Protein AF-A0A2D6EWB6-F1 (afdb_monomer_lite)

Radius of gyration: 23.1 Å; chains: 1; bounding box: 56×63×72 Å

Secondary structure (DSSP, 8-state):
-------PPPHHHHHHHHHHHHHHHHHHHHHHHTGGGS-HHHHHHHHHHHHHHHHHHHHHHHHTT-HHHHHHHHHHHHHHHHHHHHHHHHHTT---SHHHHHHHHHHHHHHHHHHHHHTT-HHHHHHHHHHHHHHHHHHHHHHHHH-TTT--HHHHHHHHHHHHHHHHHHHHHHHHTT-TTHHHHHHHHHHHHHHHHHHHH-TTTHHHHHTTSTTSS----

pLDDT: mean 82.69, std 12.52, range [42.09, 95.06]

Foldseek 3Di:
DDPDDDPDPDPVNVVVVVVVVVVVVVVVVVCVVCVVVDDLVVLLVVLVVQLVCLLVVLLVVVVVVVPVSSLVSLLVSLVSLLVSLVVNCVVVVPQPALVSVLVSLVVSLVVLCVSCVVSVRLSSVLVSLVSVVVSLVSVLVRCCVVPVDPRAVVVSLVVLLVQLVVLLVVLVVCVVVVHPCSVVSPVSSVVSVVVSVVSVVPPVRVCVVPPPPPPPPDDDD

Sequence (221 aa):
MLMMGKRGQTFGSIVVIIGAILVGLGVAWLVAQNWHSIPAVVKIAIMIAVTAAAYISGVELKIHHYQHTAAALLLLGSLLYTWSVFLIAQIFSTSTTAQGIAWLGLLCWIGVLIAAYIFESKLSLILAFIQILQWMGAQFFAFMEASRAMFTPAILAYCVLLAGVLWYGLSLWHRSNDHPFAGVYQFWSAAYLLLFAYILSFQSLLPFLWHSETAMTTGPV

Structure (mmCIF, N/CA/C/O backbone):
data_AF-A0A2D6EWB6-F1
#
_entry.id   AF-A0A2D6EWB6-F1
#
loop_
_atom_site.group_PDB
_atom_site.id
_atom_site.type_symbol
_atom_site.label_atom_id
_atom_site.label_alt_id
_atom_site.label_comp_id
_atom_site.label_asym_id
_atom_site.label_entity_id
_atom_site.label_seq_id
_atom_site.pdbx_PDB_ins_code
_atom_site.Cartn_x
_atom_site.Cartn_y
_atom_site.Cartn_z
_atom_site.occupancy
_atom_site.B_iso_or_equiv
_atom_site.auth_seq_id
_atom_site.auth_comp_id
_atom_site.auth_asym_id
_atom_site.auth_atom_id
_atom_site.pdbx_PDB_model_num
ATOM 1 N N . MET A 1 1 ? -6.939 0.801 44.758 1.00 42.09 1 MET A N 1
ATOM 2 C CA . MET A 1 1 ? -5.856 0.822 43.751 1.00 42.09 1 MET A CA 1
ATOM 3 C C . MET A 1 1 ? -5.573 -0.624 43.348 1.00 42.09 1 MET A C 1
ATOM 5 O O . MET A 1 1 ? -4.834 -1.311 44.034 1.00 42.09 1 MET A O 1
ATOM 9 N N . LEU A 1 2 ? -6.285 -1.135 42.337 1.00 43.56 2 LEU A N 1
ATOM 10 C CA . LEU A 1 2 ? -6.182 -2.526 41.875 1.00 43.56 2 LEU A CA 1
ATOM 11 C C . LEU A 1 2 ? -5.013 -2.642 40.893 1.00 43.56 2 LEU A C 1
ATOM 13 O O . LEU A 1 2 ? -5.051 -2.058 39.812 1.00 43.56 2 LEU A O 1
ATOM 17 N N . MET A 1 3 ? -3.971 -3.375 41.284 1.00 43.94 3 MET A N 1
ATOM 18 C CA . MET A 1 3 ? -2.870 -3.733 40.394 1.00 43.94 3 MET A CA 1
ATOM 19 C C . MET A 1 3 ? -3.379 -4.696 39.321 1.00 43.94 3 MET A C 1
ATOM 21 O O . MET A 1 3 ? -3.721 -5.846 39.590 1.00 43.94 3 MET A O 1
ATOM 25 N N . MET A 1 4 ? -3.431 -4.199 38.089 1.00 48.62 4 MET A N 1
ATOM 26 C CA . MET A 1 4 ? -3.729 -4.969 36.892 1.00 48.62 4 MET A CA 1
ATOM 27 C C . MET A 1 4 ? -2.570 -5.943 36.648 1.00 48.62 4 MET A C 1
ATOM 29 O O . MET A 1 4 ? -1.486 -5.549 36.217 1.00 48.62 4 MET A O 1
ATOM 33 N N . GLY A 1 5 ? -2.782 -7.216 36.987 1.00 48.41 5 GLY A N 1
ATOM 34 C CA . GLY A 1 5 ? -1.838 -8.290 36.706 1.00 48.41 5 GLY A CA 1
ATOM 35 C C . GLY A 1 5 ? -1.558 -8.359 35.208 1.00 48.41 5 GLY A C 1
ATOM 36 O O . GLY A 1 5 ? -2.447 -8.664 34.412 1.00 48.41 5 GLY A O 1
ATOM 37 N N . LYS A 1 6 ? -0.314 -8.067 34.819 1.00 52.00 6 LYS A N 1
ATOM 38 C CA . LYS A 1 6 ? 0.197 -8.334 33.474 1.00 52.00 6 LYS A CA 1
ATOM 39 C C . LYS A 1 6 ? 0.079 -9.840 33.223 1.00 52.00 6 LYS A C 1
ATOM 41 O O . LYS A 1 6 ? 0.895 -10.612 33.717 1.00 52.00 6 LYS A O 1
ATOM 46 N N . ARG A 1 7 ? -0.940 -10.268 32.470 1.00 57.22 7 ARG A N 1
ATOM 47 C CA . ARG A 1 7 ? -0.993 -11.620 31.900 1.00 57.22 7 ARG A CA 1
ATOM 48 C C . ARG A 1 7 ? 0.148 -11.726 30.888 1.00 57.22 7 ARG A C 1
ATOM 50 O O . ARG A 1 7 ? 0.002 -11.297 29.747 1.00 57.22 7 ARG A O 1
ATOM 57 N N . GLY A 1 8 ? 1.299 -12.235 31.326 1.00 56.34 8 GLY A N 1
ATOM 58 C CA . GLY A 1 8 ? 2.322 -12.732 30.411 1.00 56.34 8 GLY A CA 1
ATOM 59 C C . GLY A 1 8 ? 1.679 -13.775 29.502 1.00 56.34 8 GLY A C 1
ATOM 60 O O . GLY A 1 8 ? 0.862 -14.568 29.973 1.00 56.34 8 GLY A O 1
ATOM 61 N N . GLN A 1 9 ? 1.972 -13.729 28.201 1.00 59.41 9 GLN A N 1
ATOM 62 C CA . GLN A 1 9 ? 1.441 -14.714 27.264 1.00 59.41 9 GLN A CA 1
ATOM 63 C C . GLN A 1 9 ? 1.789 -16.115 27.776 1.00 59.41 9 GLN A C 1
ATOM 65 O O . GLN A 1 9 ? 2.958 -16.455 27.946 1.00 59.41 9 GLN A O 1
ATOM 70 N N . THR A 1 10 ? 0.770 -16.910 28.092 1.00 75.25 10 THR A N 1
ATOM 71 C CA . THR A 1 10 ? 0.945 -18.292 28.531 1.00 75.25 10 THR A CA 1
ATOM 72 C C . THR A 1 10 ? 1.598 -19.089 27.404 1.00 75.25 10 THR A C 1
ATOM 74 O O . THR A 1 10 ? 1.250 -18.905 26.239 1.00 75.25 10 THR A O 1
ATOM 77 N N . PHE A 1 11 ? 2.521 -19.999 27.737 1.00 82.12 11 PHE A N 1
ATOM 78 C CA . PHE A 1 11 ? 3.212 -20.880 26.778 1.00 82.12 11 PHE A CA 1
ATOM 79 C C . PHE A 1 11 ? 2.243 -21.537 25.776 1.00 82.12 11 PHE A C 1
ATOM 81 O O . PHE A 1 11 ? 2.517 -21.593 24.581 1.00 82.12 11 PHE A O 1
ATOM 88 N N . GLY A 1 12 ? 1.049 -21.923 26.244 1.00 83.81 12 GLY A N 1
ATOM 89 C CA . GLY A 1 12 ? -0.015 -22.457 25.393 1.00 83.81 12 GLY A CA 1
ATOM 90 C C . GLY A 1 12 ? -0.490 -21.500 24.293 1.00 83.81 12 GLY A C 1
ATOM 91 O O . GLY A 1 12 ? -0.737 -21.947 23.180 1.00 83.81 12 GLY A O 1
ATOM 92 N N . SER A 1 13 ? -0.555 -20.189 24.545 1.00 80.94 13 SER A N 1
ATOM 93 C CA . SER A 1 13 ? -0.951 -19.207 23.527 1.00 80.94 13 SER A CA 1
ATOM 94 C C . SER A 1 13 ? 0.074 -19.126 22.393 1.00 80.94 13 SER A C 1
ATOM 96 O O . SER A 1 13 ? -0.311 -19.012 21.235 1.00 80.94 13 SER A O 1
ATOM 98 N N . ILE A 1 14 ? 1.368 -19.240 22.709 1.00 85.50 14 ILE A N 1
ATOM 99 C CA . ILE A 1 14 ? 2.444 -19.253 21.708 1.00 85.50 14 ILE A CA 1
ATOM 100 C C . ILE A 1 14 ? 2.362 -20.531 20.865 1.00 85.50 14 ILE A C 1
ATOM 102 O O . ILE A 1 14 ? 2.410 -20.454 19.640 1.00 85.50 14 ILE A O 1
ATOM 106 N N . VAL A 1 15 ? 2.172 -21.693 21.500 1.00 90.25 15 VAL A N 1
ATOM 107 C CA . VAL A 1 15 ? 2.031 -22.982 20.796 1.00 90.25 15 VAL A CA 1
ATOM 108 C C . VAL A 1 15 ? 0.814 -22.981 19.868 1.00 90.25 15 VAL A C 1
ATOM 110 O O . VAL A 1 15 ? 0.925 -23.429 18.730 1.00 90.25 15 VAL A O 1
ATOM 113 N N . VAL A 1 16 ? -0.323 -22.432 20.308 1.00 89.19 16 VAL A N 1
ATOM 114 C CA . VAL A 1 16 ? -1.529 -22.309 19.472 1.00 89.19 16 VAL A CA 1
ATOM 115 C C . VAL A 1 16 ? -1.285 -21.387 18.276 1.00 89.19 16 VAL A C 1
ATOM 117 O O . VAL A 1 16 ? -1.664 -21.739 17.161 1.00 89.19 16 VAL A O 1
ATOM 120 N N . ILE A 1 17 ? -0.619 -20.244 18.472 1.00 86.50 17 ILE A N 1
ATOM 121 C CA . ILE A 1 17 ? -0.291 -19.320 17.375 1.00 86.50 17 ILE A CA 1
ATOM 122 C C . ILE A 1 17 ? 0.661 -19.986 16.372 1.00 86.50 17 ILE A C 1
ATOM 124 O O . ILE A 1 17 ? 0.392 -19.960 15.173 1.00 86.50 17 ILE A O 1
ATOM 128 N N . ILE A 1 18 ? 1.738 -20.626 16.842 1.00 89.56 18 ILE A N 1
ATOM 129 C CA . ILE A 1 18 ? 2.693 -21.337 15.976 1.00 89.56 18 ILE A CA 1
ATOM 130 C C . ILE A 1 18 ? 1.994 -22.477 15.225 1.00 89.56 18 ILE A C 1
ATOM 132 O O . ILE A 1 18 ? 2.186 -22.620 14.019 1.00 89.56 18 ILE A O 1
ATOM 136 N N . GLY A 1 19 ? 1.151 -23.255 15.908 1.00 89.19 19 GLY A N 1
ATOM 137 C CA . GLY A 1 19 ? 0.370 -24.329 15.298 1.00 89.19 19 GLY A CA 1
ATOM 138 C C . GLY A 1 19 ? -0.573 -23.818 14.209 1.00 89.19 19 GLY A C 1
ATOM 139 O O . GLY A 1 19 ? -0.583 -24.362 13.108 1.00 89.19 19 GLY A O 1
ATOM 140 N N . ALA A 1 20 ? -1.305 -22.732 14.470 1.00 86.62 20 ALA A N 1
ATOM 141 C CA . ALA A 1 20 ? -2.179 -22.107 13.480 1.00 86.62 20 ALA A CA 1
ATOM 142 C C . ALA A 1 20 ? -1.396 -21.594 12.257 1.00 86.62 20 ALA A C 1
ATOM 144 O O . ALA A 1 20 ? -1.820 -21.815 11.122 1.00 86.62 20 ALA A O 1
ATOM 145 N N . ILE A 1 21 ? -0.232 -20.970 12.476 1.00 85.81 21 ILE A N 1
ATOM 146 C CA . ILE A 1 21 ? 0.658 -20.507 11.400 1.00 85.81 21 ILE A CA 1
ATOM 147 C C . ILE A 1 21 ? 1.164 -21.689 10.561 1.00 85.81 21 ILE A C 1
ATOM 149 O O . ILE A 1 21 ? 1.110 -21.623 9.335 1.00 85.81 21 ILE A O 1
ATOM 153 N N . LEU A 1 22 ? 1.615 -22.778 11.193 1.00 88.56 22 LEU A N 1
ATOM 154 C CA . LEU A 1 22 ? 2.108 -23.974 10.501 1.00 88.56 22 LEU A CA 1
ATOM 155 C C . LEU A 1 22 ? 1.018 -24.662 9.678 1.00 88.56 22 LEU A C 1
ATOM 157 O O . LEU A 1 22 ? 1.272 -25.041 8.537 1.00 88.56 22 LEU A O 1
ATOM 161 N N . VAL A 1 23 ? -0.194 -24.795 10.222 1.00 84.81 23 VAL A N 1
ATOM 162 C CA . VAL A 1 23 ? -1.336 -25.357 9.484 1.00 84.81 23 VAL A CA 1
ATOM 163 C C . VAL A 1 23 ? -1.686 -24.469 8.291 1.00 84.81 23 VAL A C 1
ATOM 165 O O . VAL A 1 23 ? -1.832 -24.974 7.179 1.00 84.81 23 VAL A O 1
ATOM 168 N N . GLY A 1 24 ? -1.752 -23.148 8.489 1.00 79.56 24 GLY A N 1
ATOM 169 C CA . GLY A 1 24 ? -2.004 -22.193 7.408 1.00 79.56 24 GLY A CA 1
ATOM 170 C C . GLY A 1 24 ? -0.946 -22.262 6.303 1.00 79.56 24 GLY A C 1
ATOM 171 O O . GLY A 1 24 ? -1.289 -22.346 5.124 1.00 79.56 24 GLY A O 1
ATOM 172 N N . LEU A 1 25 ? 0.335 -22.307 6.679 1.00 82.12 25 LEU A N 1
ATOM 173 C CA . LEU A 1 25 ? 1.454 -22.490 5.751 1.00 82.12 25 LEU A CA 1
ATOM 174 C C . LEU A 1 25 ? 1.388 -23.836 5.027 1.00 82.12 25 LEU A C 1
ATOM 176 O O . LEU A 1 25 ? 1.632 -23.878 3.826 1.00 82.12 25 LEU A O 1
ATOM 180 N N . GLY A 1 26 ? 1.031 -24.917 5.720 1.00 84.06 26 GLY A N 1
ATOM 181 C CA . GLY A 1 26 ? 0.884 -26.244 5.124 1.00 84.06 26 GLY A CA 1
ATOM 182 C C . GLY A 1 26 ? -0.202 -26.277 4.049 1.00 84.06 26 GLY A C 1
ATOM 183 O O . GLY A 1 26 ? 0.037 -26.765 2.946 1.00 84.06 26 GLY A O 1
ATOM 184 N N . VAL A 1 27 ? -1.370 -25.689 4.327 1.00 82.56 27 VAL A N 1
ATOM 185 C CA . VAL A 1 27 ? -2.455 -25.568 3.339 1.00 82.56 27 VAL A CA 1
ATOM 186 C C . VAL A 1 27 ? -2.016 -24.700 2.159 1.00 82.56 27 VAL A C 1
ATOM 188 O O . VAL A 1 27 ? -2.190 -25.101 1.008 1.00 82.56 27 VAL A O 1
ATOM 191 N N . ALA A 1 28 ? -1.397 -23.545 2.425 1.00 81.31 28 ALA A N 1
ATOM 192 C CA . ALA A 1 28 ? -0.879 -22.671 1.375 1.00 81.31 28 ALA A CA 1
ATOM 193 C C . ALA A 1 28 ? 0.167 -23.384 0.501 1.00 81.31 28 ALA A C 1
ATOM 195 O O . ALA A 1 28 ? 0.149 -23.240 -0.720 1.00 81.31 28 ALA A O 1
ATOM 196 N N . TRP A 1 29 ? 1.035 -24.195 1.106 1.00 83.94 29 TRP A N 1
ATOM 197 C CA . TRP A 1 29 ? 2.055 -24.966 0.403 1.00 83.94 29 TRP A CA 1
ATOM 198 C C . TRP A 1 29 ? 1.459 -26.079 -0.463 1.00 83.94 29 TRP A C 1
ATOM 200 O O . TRP A 1 29 ? 1.859 -26.218 -1.615 1.00 83.94 29 TRP A O 1
ATOM 210 N N . LEU A 1 30 ? 0.453 -26.815 0.024 1.00 81.69 30 LEU A N 1
ATOM 211 C CA . LEU A 1 30 ? -0.257 -27.823 -0.778 1.00 81.69 30 LEU A CA 1
ATOM 212 C C . LEU A 1 30 ? -0.934 -27.204 -2.008 1.00 81.69 30 LEU A C 1
ATOM 214 O O . LEU A 1 30 ? -0.872 -27.762 -3.108 1.00 81.69 30 LEU A O 1
ATOM 218 N N . VAL A 1 31 ? -1.548 -26.031 -1.836 1.00 80.94 31 VAL A N 1
ATOM 219 C CA . VAL A 1 31 ? -2.127 -25.262 -2.945 1.00 80.94 31 VAL A CA 1
ATOM 220 C C . VAL A 1 31 ? -1.031 -24.792 -3.904 1.00 80.94 31 VAL A C 1
ATOM 222 O O . VAL A 1 31 ? -1.192 -24.918 -5.117 1.00 80.94 31 VAL A O 1
ATOM 225 N N . ALA A 1 32 ? 0.100 -24.310 -3.384 1.00 79.38 32 ALA A N 1
ATOM 226 C CA . ALA A 1 32 ? 1.237 -23.866 -4.187 1.00 79.38 32 ALA A CA 1
ATOM 227 C C . ALA A 1 32 ? 1.872 -25.012 -4.995 1.00 79.38 32 ALA A C 1
ATOM 229 O O . ALA A 1 32 ? 2.210 -24.829 -6.163 1.00 79.38 32 ALA A O 1
ATOM 230 N N . GLN A 1 33 ? 1.983 -26.211 -4.420 1.00 83.62 33 GLN A N 1
ATOM 231 C CA . GLN A 1 33 ? 2.544 -27.380 -5.098 1.00 83.62 33 GLN A CA 1
ATOM 232 C C . GLN A 1 33 ? 1.656 -27.847 -6.261 1.00 83.62 33 GLN A C 1
ATOM 234 O O . GLN A 1 33 ? 2.160 -28.231 -7.314 1.00 83.62 33 GLN A O 1
ATOM 239 N N . ASN A 1 34 ? 0.333 -27.756 -6.103 1.00 84.88 34 ASN A N 1
ATOM 240 C CA . ASN A 1 34 ? -0.625 -28.074 -7.166 1.00 84.88 34 ASN A CA 1
ATOM 241 C C . ASN A 1 34 ? -0.894 -26.892 -8.108 1.00 84.88 34 ASN A C 1
ATOM 243 O O . ASN A 1 34 ? -1.625 -27.035 -9.087 1.00 84.88 34 ASN A O 1
ATOM 247 N N . TRP A 1 35 ? -0.288 -25.729 -7.856 1.00 79.94 35 TRP A N 1
ATOM 248 C CA . TRP A 1 35 ? -0.588 -24.492 -8.569 1.00 79.94 35 TRP A CA 1
ATOM 249 C C . TRP A 1 35 ? -0.343 -24.601 -10.070 1.00 79.94 35 TRP A C 1
ATOM 251 O O . TRP A 1 35 ? -1.081 -24.008 -10.849 1.00 79.94 35 TRP A O 1
ATOM 261 N N . HIS A 1 36 ? 0.653 -25.370 -10.513 1.00 80.50 36 HIS A N 1
ATOM 262 C CA . HIS A 1 36 ? 0.923 -25.523 -11.944 1.00 80.50 36 HIS A CA 1
ATOM 263 C C . HIS A 1 36 ? -0.217 -26.242 -12.687 1.00 80.50 36 HIS A C 1
ATOM 265 O O . HIS A 1 36 ? -0.558 -25.855 -13.801 1.00 80.50 36 HIS A O 1
ATOM 271 N N . SER A 1 37 ? -0.866 -27.210 -12.038 1.00 85.31 37 SER A N 1
ATOM 272 C CA . SER A 1 37 ? -1.947 -28.016 -12.619 1.00 85.31 37 SER A CA 1
ATOM 273 C C . SER A 1 37 ? -3.306 -27.306 -12.635 1.00 85.31 37 SER A C 1
ATOM 275 O O . SER A 1 37 ? -4.231 -27.759 -13.305 1.00 85.31 37 SER A O 1
ATOM 277 N N . ILE A 1 38 ? -3.457 -26.203 -11.892 1.00 84.94 38 ILE A N 1
ATOM 278 C CA . ILE A 1 38 ? -4.731 -25.483 -11.773 1.00 84.94 38 ILE A CA 1
ATOM 279 C C . ILE A 1 38 ? -4.889 -24.492 -12.946 1.00 84.94 38 ILE A C 1
ATOM 281 O O . ILE A 1 38 ? -4.010 -23.642 -13.154 1.00 84.94 38 ILE A O 1
ATOM 285 N N . PRO A 1 39 ? -6.018 -24.524 -13.685 1.00 89.31 39 PRO A N 1
ATOM 286 C CA . PRO A 1 39 ? -6.280 -23.579 -14.767 1.00 89.31 39 PRO A CA 1
ATOM 287 C C . PRO A 1 39 ? -6.412 -22.141 -14.245 1.00 89.31 39 PRO A C 1
ATOM 289 O O . PRO A 1 39 ? -6.873 -21.902 -13.127 1.00 89.31 39 PRO A O 1
ATOM 292 N N . ALA A 1 40 ? -6.040 -21.161 -15.075 1.00 88.12 40 ALA A N 1
ATOM 293 C CA . ALA A 1 40 ? -5.994 -19.745 -14.694 1.00 88.12 40 ALA A CA 1
ATOM 294 C C . ALA A 1 40 ? -7.323 -19.226 -14.112 1.00 88.12 40 ALA A C 1
ATOM 296 O O . ALA A 1 40 ? -7.320 -18.537 -13.095 1.00 88.12 40 ALA A O 1
ATOM 297 N N . VAL A 1 41 ? -8.457 -19.624 -14.699 1.00 90.12 41 VAL A N 1
ATOM 298 C CA . VAL A 1 41 ? -9.800 -19.222 -14.244 1.00 90.12 41 VAL A CA 1
ATOM 299 C C . VAL A 1 41 ? -10.057 -19.641 -12.794 1.00 90.12 41 VAL A C 1
ATOM 301 O O . VAL A 1 41 ? -10.579 -18.855 -12.010 1.00 90.12 41 VAL A O 1
ATOM 304 N N . VAL A 1 42 ? -9.640 -20.851 -12.407 1.00 89.38 42 VAL A N 1
ATOM 305 C CA . VAL A 1 42 ? -9.847 -21.364 -11.044 1.00 89.38 42 VAL A CA 1
ATOM 306 C C . VAL A 1 42 ? -8.952 -20.636 -10.042 1.00 89.38 42 VAL A C 1
ATOM 308 O O . VAL A 1 42 ? -9.415 -20.302 -8.955 1.00 89.38 42 VAL A O 1
ATOM 311 N N . LYS A 1 43 ? -7.705 -20.310 -10.408 1.00 89.25 43 LYS A N 1
ATOM 312 C CA . LYS A 1 43 ? -6.813 -19.490 -9.562 1.00 89.25 43 LYS A CA 1
ATOM 313 C C . LYS A 1 43 ? -7.443 -18.136 -9.255 1.00 89.25 43 LYS A C 1
ATOM 315 O O . LYS A 1 43 ? -7.547 -17.757 -8.092 1.00 89.25 43 LYS A O 1
ATOM 320 N N . ILE A 1 44 ? -7.924 -17.453 -10.295 1.00 91.19 44 ILE A N 1
ATOM 321 C CA . ILE A 1 44 ? -8.595 -16.154 -10.169 1.00 91.19 44 ILE A CA 1
ATOM 322 C C . ILE A 1 44 ? -9.837 -16.284 -9.281 1.00 91.19 44 ILE A C 1
ATOM 324 O O . ILE A 1 44 ? -10.022 -15.480 -8.371 1.00 91.19 44 ILE A O 1
ATOM 328 N N . ALA A 1 45 ? -10.652 -17.323 -9.488 1.00 92.44 45 ALA A N 1
ATOM 329 C CA . ALA A 1 45 ? -11.844 -17.566 -8.680 1.00 92.44 45 ALA A CA 1
ATOM 330 C C . ALA A 1 45 ? -11.513 -17.755 -7.190 1.00 92.44 45 ALA A C 1
ATOM 332 O O . ALA A 1 45 ? -12.170 -17.149 -6.347 1.00 92.44 45 ALA A O 1
ATOM 333 N N . ILE A 1 46 ? -10.470 -18.526 -6.858 1.00 90.00 46 ILE A N 1
ATOM 334 C CA . ILE A 1 46 ? -10.011 -18.712 -5.471 1.00 90.00 46 ILE A CA 1
ATOM 335 C C . ILE A 1 46 ? -9.586 -17.374 -4.860 1.00 90.00 46 ILE A C 1
ATOM 337 O O . ILE A 1 46 ? -9.963 -17.057 -3.735 1.00 90.00 46 ILE A O 1
ATOM 341 N N . MET A 1 47 ? -8.829 -16.568 -5.600 1.00 91.12 47 MET A N 1
ATOM 342 C CA . MET A 1 47 ? -8.311 -15.285 -5.117 1.00 91.12 47 MET A CA 1
ATOM 343 C C . MET A 1 47 ? -9.437 -14.278 -4.856 1.00 91.12 47 MET A C 1
ATOM 345 O O . MET A 1 47 ? -9.456 -13.619 -3.812 1.00 91.12 47 MET A O 1
ATOM 349 N N . ILE A 1 48 ? -10.419 -14.217 -5.759 1.00 93.50 48 ILE A N 1
ATOM 350 C CA . ILE A 1 48 ? -11.631 -13.411 -5.579 1.00 93.50 48 ILE A CA 1
ATOM 351 C C . ILE A 1 48 ? -12.428 -13.921 -4.378 1.00 93.50 48 ILE A C 1
ATOM 353 O O . ILE A 1 48 ? -12.809 -13.121 -3.528 1.00 93.50 48 ILE A O 1
ATOM 357 N N . ALA A 1 49 ? -12.643 -15.235 -4.267 1.00 93.50 49 ALA A N 1
ATOM 358 C CA . ALA A 1 49 ? -13.414 -15.828 -3.179 1.00 93.50 49 ALA A CA 1
ATOM 359 C C . ALA A 1 49 ? -12.778 -15.559 -1.809 1.00 93.50 49 ALA A C 1
ATOM 361 O O . ALA A 1 49 ? -13.472 -15.148 -0.884 1.00 93.50 49 ALA A O 1
ATOM 362 N N . VAL A 1 50 ? -11.460 -15.724 -1.682 1.00 92.50 50 VAL A N 1
ATOM 363 C CA . VAL A 1 50 ? -10.725 -15.476 -0.432 1.00 92.50 50 VAL A CA 1
ATOM 364 C C . VAL A 1 50 ? -10.743 -13.989 -0.064 1.00 92.50 50 VAL A C 1
ATOM 366 O O . VAL A 1 50 ? -10.976 -13.644 1.095 1.00 92.50 50 VAL A O 1
ATOM 369 N N . THR A 1 51 ? -10.573 -13.099 -1.045 1.00 93.31 51 THR A N 1
ATOM 370 C CA . THR A 1 51 ? -10.656 -11.645 -0.827 1.00 93.31 51 THR A CA 1
ATOM 371 C C . THR A 1 51 ? -12.066 -11.223 -0.404 1.00 93.31 51 THR A C 1
ATOM 373 O O . THR A 1 51 ? -12.230 -10.482 0.566 1.00 93.31 51 THR A O 1
ATOM 376 N N . ALA A 1 52 ? -13.096 -11.728 -1.088 1.00 93.38 52 ALA A N 1
ATOM 377 C CA . ALA A 1 52 ? -14.493 -11.460 -0.761 1.00 93.38 52 ALA A CA 1
ATOM 378 C C . ALA A 1 52 ? -14.858 -12.002 0.626 1.00 93.38 52 ALA A C 1
ATOM 380 O O . ALA A 1 52 ? -15.462 -11.282 1.416 1.00 93.38 52 ALA A O 1
ATOM 381 N N . ALA A 1 53 ? -14.435 -13.224 0.960 1.00 93.81 53 ALA A N 1
ATOM 382 C CA . ALA A 1 53 ? -14.660 -13.817 2.274 1.00 93.81 53 ALA A CA 1
ATOM 383 C C . ALA A 1 53 ? -14.047 -12.968 3.396 1.00 93.81 53 ALA A C 1
ATOM 385 O O . ALA A 1 53 ? -14.698 -12.763 4.419 1.00 93.81 53 ALA A O 1
ATOM 386 N N . ALA A 1 54 ? -12.841 -12.423 3.201 1.00 93.06 54 ALA A N 1
ATOM 387 C CA . ALA A 1 54 ? -12.208 -11.537 4.176 1.00 93.06 54 ALA A CA 1
ATOM 388 C C . ALA A 1 54 ? -13.007 -10.237 4.387 1.00 93.06 54 ALA A C 1
ATOM 390 O O . ALA A 1 54 ? -13.254 -9.852 5.532 1.00 93.06 54 ALA A O 1
ATOM 391 N N . TYR A 1 55 ? -13.472 -9.596 3.307 1.00 92.75 55 TYR A N 1
ATOM 392 C CA . TYR A 1 55 ? -14.303 -8.392 3.415 1.00 92.75 55 TYR A CA 1
ATOM 393 C C . TYR A 1 55 ? -15.670 -8.673 4.046 1.00 92.75 55 TYR A C 1
ATOM 395 O O . TYR A 1 55 ? -16.052 -7.965 4.975 1.00 92.75 55 TYR A O 1
ATOM 403 N N . ILE A 1 56 ? -16.382 -9.713 3.597 1.00 93.19 56 ILE A N 1
ATOM 404 C CA . ILE A 1 56 ? -17.704 -10.090 4.123 1.00 93.19 56 ILE A CA 1
ATOM 405 C C . ILE A 1 56 ? -17.601 -10.405 5.616 1.00 93.19 56 ILE A C 1
ATOM 407 O O . ILE A 1 56 ? -18.321 -9.809 6.412 1.00 93.19 56 ILE A O 1
ATOM 411 N N . SER A 1 57 ? -16.639 -11.248 6.005 1.00 91.12 57 SER A N 1
ATOM 412 C CA . SER A 1 57 ? -16.411 -11.597 7.413 1.00 91.12 57 SER A CA 1
ATOM 413 C C . SER A 1 57 ? -16.049 -10.363 8.246 1.00 91.12 57 SER A C 1
ATOM 415 O O . SER A 1 57 ? -16.488 -10.224 9.385 1.00 91.12 57 SER A O 1
ATOM 417 N N . GLY A 1 58 ? -15.262 -9.438 7.685 1.00 89.69 58 GLY A N 1
ATOM 418 C CA . GLY A 1 58 ? -14.913 -8.181 8.346 1.00 89.69 58 GLY A CA 1
ATOM 419 C C . GLY A 1 58 ? -16.117 -7.269 8.579 1.00 89.69 58 GLY A C 1
ATOM 420 O O . GLY A 1 58 ? -16.237 -6.683 9.655 1.00 89.69 58 GLY A O 1
ATOM 421 N N . VAL A 1 59 ? -17.030 -7.175 7.609 1.00 91.12 59 VAL A N 1
ATOM 422 C CA . VAL A 1 59 ? -18.278 -6.407 7.740 1.00 91.12 59 VAL A CA 1
ATOM 423 C C . VAL A 1 59 ? -19.230 -7.070 8.734 1.00 91.12 59 VAL A C 1
ATOM 425 O O . VAL A 1 59 ? -19.752 -6.389 9.614 1.00 91.12 59 VAL A O 1
ATOM 428 N N . GLU A 1 60 ? -19.414 -8.385 8.653 1.00 91.12 60 GLU A N 1
ATOM 429 C CA . GLU A 1 60 ? -20.278 -9.139 9.565 1.00 91.12 60 GLU A CA 1
ATOM 430 C C . GLU A 1 60 ? -19.809 -8.995 11.021 1.00 91.12 60 GLU A C 1
ATOM 432 O O . GLU A 1 60 ? -20.588 -8.628 11.904 1.00 91.12 60 GLU A O 1
ATOM 437 N N . LEU A 1 61 ? -18.504 -9.132 11.285 1.00 89.06 61 LEU A N 1
ATOM 438 C CA . LEU A 1 61 ? -17.961 -8.912 12.630 1.00 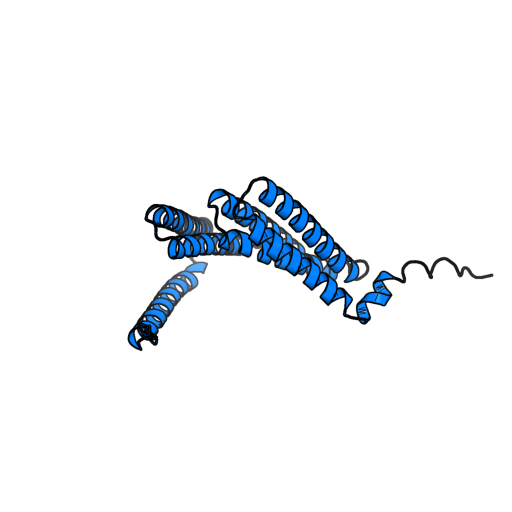89.06 61 LEU A CA 1
ATOM 439 C C . LEU A 1 61 ? -18.070 -7.453 13.100 1.00 89.06 61 LEU A C 1
ATOM 441 O O . LEU A 1 61 ? -18.164 -7.218 14.309 1.00 89.06 61 LEU A O 1
ATOM 445 N N . LYS A 1 62 ? -18.077 -6.475 12.180 1.00 86.44 62 LYS A N 1
ATOM 446 C CA . LYS A 1 62 ? -18.328 -5.060 12.516 1.00 86.44 62 LYS A CA 1
ATOM 447 C C . LYS A 1 62 ? -19.748 -4.896 13.066 1.00 86.44 62 LYS A C 1
ATOM 449 O O . LYS A 1 62 ? -19.928 -4.162 14.037 1.00 86.44 62 LYS A O 1
ATOM 454 N N . ILE A 1 63 ? -20.720 -5.612 12.492 1.00 87.56 63 ILE A N 1
ATOM 455 C CA . ILE A 1 63 ? -22.125 -5.625 12.933 1.00 87.56 63 ILE A CA 1
ATOM 456 C C . ILE A 1 63 ? -22.259 -6.314 14.299 1.00 87.56 63 ILE A C 1
ATOM 458 O O . ILE A 1 63 ? -22.949 -5.802 15.175 1.00 87.56 63 ILE A O 1
ATOM 462 N N . HIS A 1 64 ? -21.528 -7.406 14.539 1.00 86.69 64 HIS A N 1
ATOM 463 C CA . HIS A 1 64 ? -21.520 -8.120 15.828 1.00 86.69 64 HIS A CA 1
ATOM 464 C C . HIS A 1 64 ? -20.667 -7.456 16.933 1.00 86.69 64 HIS A C 1
ATOM 466 O O . HIS A 1 64 ? -20.291 -8.108 17.904 1.00 86.69 64 HIS A O 1
ATOM 472 N N . HIS A 1 65 ? -20.353 -6.162 16.810 1.00 82.56 65 HIS A N 1
ATOM 473 C CA . HIS A 1 65 ? -19.590 -5.363 17.782 1.00 82.56 65 HIS A CA 1
ATOM 474 C C . HIS A 1 65 ? -18.136 -5.814 18.054 1.00 82.56 65 HIS A C 1
ATOM 476 O O . HIS A 1 65 ? -17.490 -5.298 18.971 1.00 82.56 65 HIS A O 1
ATOM 482 N N . TYR A 1 66 ? -17.546 -6.677 17.221 1.00 82.94 66 TYR A N 1
ATOM 483 C CA . TYR A 1 66 ? -16.130 -7.062 17.315 1.00 82.94 66 TYR A CA 1
ATOM 484 C C . TYR A 1 66 ? -15.222 -6.096 16.539 1.00 82.94 66 TYR A C 1
ATOM 486 O O . TYR A 1 66 ? -14.571 -6.470 15.563 1.00 82.94 66 TYR A O 1
ATOM 494 N N . GLN A 1 67 ? -15.145 -4.838 16.986 1.00 82.31 67 GLN A N 1
ATOM 495 C CA . GLN A 1 67 ? -14.503 -3.745 16.233 1.00 82.31 67 GLN A CA 1
ATOM 496 C C . GLN A 1 67 ? -13.037 -4.005 15.837 1.00 82.31 67 GLN A C 1
ATOM 498 O O . GLN A 1 67 ? -12.639 -3.689 14.718 1.00 82.31 67 GLN A O 1
ATOM 503 N N . HIS A 1 68 ? -12.230 -4.596 16.726 1.00 82.31 68 HIS A N 1
ATOM 504 C CA . HIS A 1 68 ? -10.807 -4.843 16.452 1.00 82.31 68 HIS A CA 1
ATOM 505 C C . HIS A 1 68 ? -10.604 -5.956 15.418 1.00 82.31 68 HIS A C 1
ATOM 507 O O . HIS A 1 68 ? -9.838 -5.794 14.469 1.00 82.31 68 HIS A O 1
ATOM 513 N N . THR A 1 69 ? -11.322 -7.069 15.569 1.00 85.31 69 THR A N 1
ATOM 514 C CA . THR A 1 69 ? -11.242 -8.209 14.647 1.00 85.31 69 THR A CA 1
ATOM 515 C C . THR A 1 69 ? -11.818 -7.849 13.279 1.00 85.31 69 THR A C 1
ATOM 517 O O . THR A 1 69 ? -11.221 -8.179 12.258 1.00 85.31 69 THR A O 1
ATOM 520 N N . ALA A 1 70 ? -12.919 -7.093 13.251 1.00 87.06 70 ALA A N 1
ATOM 521 C CA . ALA A 1 70 ? -13.501 -6.549 12.029 1.00 87.06 70 ALA A CA 1
ATOM 522 C C . ALA A 1 70 ? -12.501 -5.675 11.259 1.00 87.06 70 ALA A C 1
ATOM 524 O O . ALA A 1 70 ? -12.270 -5.886 10.069 1.00 87.06 70 ALA A O 1
ATOM 525 N N . ALA A 1 71 ? -11.844 -4.732 11.943 1.00 87.50 71 ALA A N 1
ATOM 526 C CA . ALA A 1 71 ? -10.841 -3.870 11.324 1.00 87.50 71 ALA A CA 1
ATOM 527 C C . ALA A 1 71 ? -9.649 -4.669 10.763 1.00 87.50 71 ALA A C 1
ATOM 529 O O . ALA A 1 71 ? -9.165 -4.351 9.675 1.00 87.50 71 ALA A O 1
ATOM 530 N N . ALA A 1 72 ? -9.211 -5.718 11.468 1.00 89.62 72 ALA A N 1
ATOM 531 C CA . ALA A 1 72 ? -8.149 -6.611 11.007 1.00 89.62 72 ALA A CA 1
ATOM 532 C C . ALA A 1 72 ? -8.554 -7.414 9.757 1.00 89.62 72 ALA A C 1
ATOM 534 O O . ALA A 1 72 ? -7.760 -7.523 8.828 1.00 89.62 72 ALA A O 1
ATOM 535 N N . LEU A 1 73 ? -9.789 -7.920 9.693 1.00 90.81 73 LEU A N 1
ATOM 536 C CA . LEU A 1 73 ? -10.324 -8.633 8.525 1.00 90.81 73 LEU A CA 1
ATOM 537 C C . LEU A 1 73 ? -10.491 -7.721 7.302 1.00 90.81 73 LEU A C 1
ATOM 539 O O . LEU A 1 73 ? -10.159 -8.125 6.192 1.00 90.81 73 LEU A O 1
ATOM 543 N N . LEU A 1 74 ? -10.929 -6.474 7.493 1.00 92.12 74 LEU A N 1
ATOM 544 C CA . LEU A 1 74 ? -11.015 -5.482 6.411 1.00 92.12 74 LEU A CA 1
ATOM 545 C C . LEU A 1 74 ? -9.626 -5.090 5.879 1.00 92.12 74 LEU A C 1
ATOM 547 O O . LEU A 1 74 ? -9.432 -4.941 4.670 1.00 92.12 74 LEU A O 1
ATOM 551 N N . LEU A 1 75 ? -8.642 -4.961 6.777 1.00 92.25 75 LEU A N 1
ATOM 552 C CA . LEU A 1 75 ? -7.244 -4.776 6.390 1.00 92.25 75 LEU A CA 1
ATOM 553 C C . LEU A 1 75 ? -6.723 -5.996 5.619 1.00 92.25 75 LEU A C 1
ATOM 555 O O . LEU A 1 75 ? -6.096 -5.832 4.575 1.00 92.25 75 LEU A O 1
ATOM 559 N N . LEU A 1 76 ? -7.014 -7.207 6.104 1.00 91.44 76 LEU A N 1
ATOM 560 C CA . LEU A 1 76 ? -6.639 -8.454 5.443 1.00 91.44 76 LEU A CA 1
ATOM 561 C C . LEU A 1 76 ? -7.251 -8.545 4.041 1.00 91.44 76 LEU A C 1
ATOM 563 O O . LEU A 1 76 ? -6.528 -8.851 3.100 1.00 91.44 76 LEU A O 1
ATOM 567 N N . GLY A 1 77 ? -8.535 -8.217 3.878 1.00 92.94 77 GLY A N 1
ATOM 568 C CA . GLY A 1 77 ? -9.191 -8.148 2.569 1.00 92.94 77 GLY A CA 1
ATOM 569 C C . GLY A 1 77 ? -8.490 -7.175 1.621 1.00 92.94 77 GLY A C 1
ATOM 570 O O . GLY A 1 77 ? -8.241 -7.509 0.466 1.00 92.94 77 GLY A O 1
ATOM 571 N N . SER A 1 78 ? -8.064 -6.016 2.127 1.00 94.69 78 SER A N 1
ATOM 572 C CA . SER A 1 78 ? -7.324 -5.023 1.335 1.00 94.69 78 SER A CA 1
ATOM 573 C C . SER A 1 78 ? -5.928 -5.504 0.924 1.00 94.69 78 SER A C 1
ATOM 575 O O . SER A 1 78 ? -5.506 -5.275 -0.208 1.00 94.69 78 SER A O 1
ATOM 577 N N . LEU A 1 79 ? -5.228 -6.226 1.802 1.00 93.44 79 LEU A N 1
ATOM 578 C CA . LEU A 1 79 ? -3.948 -6.864 1.474 1.00 93.44 79 LEU A CA 1
ATOM 579 C C . LEU A 1 79 ? -4.119 -7.995 0.455 1.00 93.44 79 LEU A C 1
ATOM 581 O O . LEU A 1 79 ? -3.347 -8.079 -0.500 1.00 93.44 79 LEU A O 1
ATOM 585 N N . LEU A 1 80 ? -5.136 -8.839 0.637 1.00 93.12 80 LEU A N 1
ATOM 586 C CA . LEU A 1 80 ? -5.464 -9.930 -0.279 1.00 93.12 80 LEU A CA 1
ATOM 587 C C . LEU A 1 80 ? -5.850 -9.402 -1.658 1.00 93.12 80 LEU A C 1
ATOM 589 O O . LEU A 1 80 ? -5.417 -9.977 -2.651 1.00 93.12 80 LEU A O 1
ATOM 593 N N . TYR A 1 81 ? -6.587 -8.293 -1.733 1.00 94.69 81 TYR A N 1
ATOM 594 C CA . TYR A 1 81 ? -6.891 -7.617 -2.990 1.00 94.69 81 TYR A CA 1
ATOM 595 C C . TYR A 1 81 ? -5.610 -7.185 -3.714 1.00 94.69 81 TYR A C 1
ATOM 597 O O . TYR A 1 81 ? -5.392 -7.590 -4.858 1.00 94.69 81 TYR A O 1
ATOM 605 N N . THR A 1 82 ? -4.728 -6.442 -3.036 1.00 93.88 82 THR A N 1
ATOM 606 C CA . THR A 1 82 ? -3.448 -6.006 -3.614 1.00 93.88 82 THR A CA 1
ATOM 607 C C . THR A 1 82 ? -2.627 -7.202 -4.089 1.00 93.88 82 THR A C 1
ATOM 609 O O . THR A 1 82 ? -2.183 -7.236 -5.236 1.00 93.88 82 THR A O 1
ATOM 612 N N . TRP A 1 83 ? -2.468 -8.218 -3.238 1.00 92.31 83 TRP A N 1
ATOM 613 C CA . TRP A 1 83 ? -1.741 -9.441 -3.575 1.00 92.31 83 TRP A CA 1
ATOM 614 C C . TRP A 1 83 ? -2.360 -10.163 -4.777 1.00 92.31 83 TRP A C 1
ATOM 616 O O . TRP A 1 83 ? -1.649 -10.656 -5.655 1.00 92.31 83 TRP A O 1
ATOM 626 N N . SER A 1 84 ? -3.692 -10.178 -4.846 1.00 92.50 84 SER A N 1
ATOM 627 C CA . SER A 1 84 ? -4.425 -10.847 -5.909 1.00 92.50 84 SER A CA 1
ATOM 628 C C . SER A 1 84 ? -4.186 -10.203 -7.267 1.00 92.50 84 SER A C 1
ATOM 630 O O . SER A 1 84 ? -3.907 -10.909 -8.231 1.00 92.50 84 SER A O 1
ATOM 632 N N . VAL A 1 85 ? -4.219 -8.873 -7.347 1.00 92.38 85 VAL A N 1
ATOM 633 C CA . VAL A 1 85 ? -3.931 -8.143 -8.591 1.00 92.38 85 VAL A CA 1
ATOM 634 C C . VAL A 1 85 ? -2.534 -8.486 -9.125 1.00 92.38 85 VAL A C 1
ATOM 636 O O . VAL A 1 85 ? -2.389 -8.791 -10.310 1.00 92.38 85 VAL A O 1
ATOM 639 N N . PHE A 1 86 ? -1.515 -8.510 -8.259 1.00 91.44 86 PHE A N 1
ATOM 640 C CA . PHE A 1 86 ? -0.148 -8.862 -8.663 1.00 91.44 86 PHE A CA 1
ATOM 641 C C . PHE A 1 86 ? -0.023 -10.317 -9.123 1.00 91.44 86 PHE A C 1
ATOM 643 O O . PHE A 1 86 ? 0.614 -10.589 -10.140 1.00 91.44 86 PHE A O 1
ATOM 650 N N . LEU A 1 87 ? -0.648 -11.258 -8.418 1.00 89.81 87 LEU A N 1
ATOM 651 C CA . LEU A 1 87 ? -0.636 -12.665 -8.818 1.00 89.81 87 LEU A CA 1
ATOM 652 C C . LEU A 1 87 ? -1.377 -12.899 -10.144 1.00 89.81 87 LEU A C 1
ATOM 654 O O . LEU A 1 87 ? -0.923 -13.696 -10.962 1.00 89.81 87 LEU A O 1
ATOM 6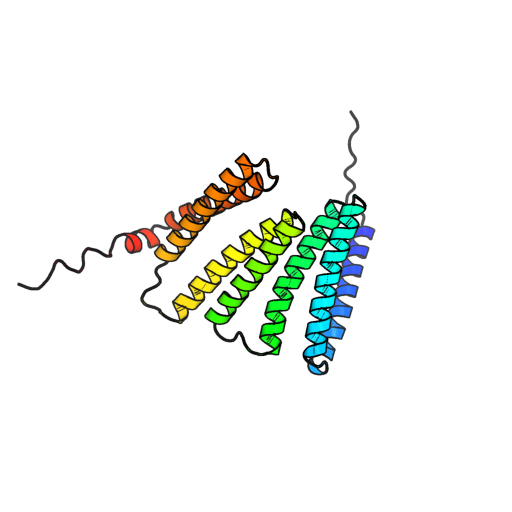58 N N . ILE A 1 88 ? -2.480 -12.191 -10.398 1.00 90.56 88 ILE A N 1
ATOM 659 C CA . ILE A 1 88 ? -3.178 -12.249 -11.691 1.00 90.56 88 ILE A CA 1
ATOM 660 C C . ILE A 1 88 ? -2.263 -11.732 -12.805 1.00 90.56 88 ILE A C 1
ATOM 662 O O . ILE A 1 88 ? -2.133 -12.384 -13.842 1.00 90.56 88 ILE A O 1
ATOM 666 N N . ALA A 1 89 ? -1.570 -10.614 -12.576 1.00 90.69 89 ALA A N 1
ATOM 667 C CA . ALA A 1 89 ? -0.603 -10.088 -13.535 1.00 90.69 89 ALA A CA 1
ATOM 668 C C . ALA A 1 89 ? 0.540 -11.078 -13.828 1.00 90.69 89 ALA A C 1
ATOM 670 O O . ALA A 1 89 ? 0.965 -11.189 -14.980 1.00 90.69 89 ALA A O 1
ATOM 671 N N . GLN A 1 90 ? 0.991 -11.842 -12.825 1.00 88.56 90 GLN A N 1
ATOM 672 C CA . GLN A 1 90 ? 1.972 -12.919 -13.008 1.00 88.56 90 GLN A CA 1
ATOM 673 C C . GLN A 1 90 ? 1.413 -14.086 -13.832 1.00 88.56 90 GLN A C 1
ATOM 675 O O . GLN A 1 90 ? 2.094 -14.565 -14.736 1.00 88.56 90 GLN A O 1
ATOM 680 N N . ILE A 1 91 ? 0.172 -14.520 -13.575 1.00 87.19 91 ILE A N 1
ATOM 681 C CA . ILE A 1 91 ? -0.483 -15.601 -14.337 1.00 87.19 91 ILE A CA 1
ATOM 682 C C . ILE A 1 91 ? -0.536 -15.264 -15.834 1.00 87.19 91 ILE A C 1
ATOM 684 O O . ILE A 1 91 ? -0.285 -16.136 -16.663 1.00 87.19 91 ILE A O 1
ATOM 688 N N . PHE A 1 92 ? -0.817 -14.005 -16.177 1.00 86.88 92 PHE A N 1
ATOM 689 C CA . PHE A 1 92 ? -0.872 -13.534 -17.565 1.00 86.88 92 PHE A CA 1
ATOM 690 C C . PHE A 1 92 ? 0.448 -12.950 -18.085 1.00 86.88 92 PHE A C 1
ATOM 692 O O . PHE A 1 92 ? 0.482 -12.417 -19.192 1.00 86.88 92 PHE A O 1
ATOM 699 N N . SER A 1 93 ? 1.537 -13.032 -17.310 1.00 83.19 93 SER A N 1
ATOM 700 C CA . SER A 1 93 ? 2.862 -12.505 -17.681 1.00 83.19 93 SER A CA 1
ATOM 701 C C . SER A 1 93 ? 2.843 -11.038 -18.158 1.00 83.19 93 SER A C 1
ATOM 703 O O . SER A 1 93 ? 3.634 -10.641 -19.009 1.00 83.19 93 SER A O 1
ATOM 705 N N . THR A 1 94 ? 1.931 -10.217 -17.623 1.00 75.62 94 THR A N 1
ATOM 706 C CA . THR A 1 94 ? 1.674 -8.841 -18.098 1.00 75.62 94 THR A CA 1
ATOM 707 C C . THR A 1 94 ? 2.617 -7.801 -17.474 1.00 75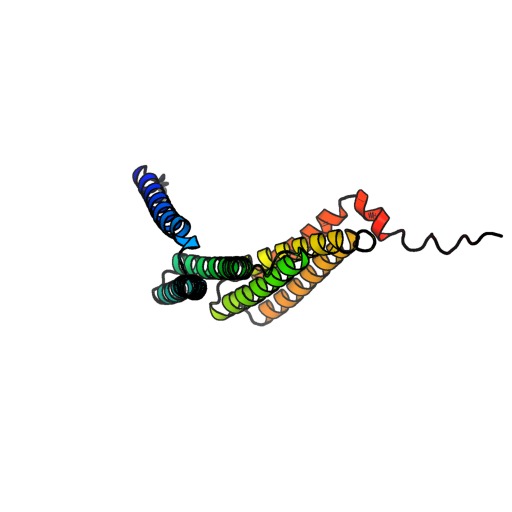.62 94 THR A C 1
ATOM 709 O O . THR A 1 94 ? 2.755 -6.694 -17.986 1.00 75.62 94 THR A O 1
ATOM 712 N N . SER A 1 95 ? 3.290 -8.132 -16.369 1.00 66.81 95 SER A N 1
ATOM 713 C CA . SER A 1 95 ? 4.057 -7.183 -15.548 1.00 66.81 95 SER A CA 1
ATOM 714 C C . SER A 1 95 ? 5.566 -7.434 -15.561 1.00 66.81 95 SER A C 1
ATOM 716 O O . SER A 1 95 ? 6.175 -7.628 -14.510 1.00 66.81 95 SER A O 1
ATOM 718 N N . THR A 1 96 ? 6.176 -7.464 -16.743 1.00 72.69 96 THR A N 1
ATOM 719 C CA . THR A 1 96 ? 7.629 -7.664 -16.901 1.00 72.69 96 THR A CA 1
ATOM 720 C C . THR A 1 96 ? 8.440 -6.371 -16.871 1.00 72.69 96 THR A C 1
ATOM 722 O O . THR A 1 96 ? 9.638 -6.426 -16.618 1.00 72.69 96 THR A O 1
ATOM 725 N N . THR A 1 97 ? 7.818 -5.209 -17.087 1.00 85.81 97 THR A N 1
ATOM 726 C CA . THR A 1 97 ? 8.499 -3.905 -17.036 1.00 85.81 97 THR A CA 1
ATOM 727 C C . THR A 1 97 ? 8.284 -3.209 -15.694 1.00 85.81 97 THR A C 1
ATOM 729 O O . THR A 1 97 ? 7.210 -3.319 -15.092 1.00 85.81 97 THR A O 1
ATOM 732 N N . ALA A 1 98 ? 9.269 -2.422 -15.245 1.00 85.38 98 ALA A N 1
ATOM 733 C CA . ALA A 1 98 ? 9.135 -1.600 -14.040 1.00 85.38 98 ALA A CA 1
ATOM 734 C C . ALA A 1 98 ? 7.927 -0.646 -14.121 1.00 85.38 98 ALA A C 1
ATOM 736 O O . ALA A 1 98 ? 7.192 -0.486 -13.145 1.00 85.38 98 ALA A O 1
ATOM 737 N N . GLN A 1 99 ? 7.646 -0.100 -15.311 1.00 86.69 99 GLN A N 1
ATOM 738 C CA . GLN A 1 99 ? 6.473 0.747 -15.540 1.00 86.69 99 GLN A CA 1
ATOM 739 C C . GLN A 1 99 ? 5.151 -0.021 -15.391 1.00 86.69 99 GLN A C 1
ATOM 741 O O . GLN A 1 99 ? 4.192 0.507 -14.826 1.00 86.69 99 GLN A O 1
ATOM 746 N N . GLY A 1 100 ? 5.094 -1.277 -15.849 1.00 87.00 100 GLY A N 1
ATOM 747 C CA . GLY A 1 100 ? 3.921 -2.137 -15.678 1.00 87.00 100 GLY A CA 1
ATOM 748 C C . GLY A 1 100 ? 3.637 -2.443 -14.206 1.00 87.00 100 GLY A C 1
ATOM 749 O O . GLY A 1 100 ? 2.494 -2.341 -13.761 1.00 87.00 100 GLY A O 1
ATOM 750 N N . ILE A 1 101 ? 4.683 -2.736 -13.426 1.00 89.00 101 ILE A N 1
ATOM 751 C CA . ILE A 1 101 ? 4.588 -2.944 -11.970 1.00 89.00 101 ILE A CA 1
ATOM 752 C C . ILE A 1 101 ? 4.070 -1.678 -11.279 1.00 89.00 101 ILE A C 1
ATOM 754 O O . ILE A 1 101 ? 3.182 -1.752 -10.425 1.00 89.00 101 ILE A O 1
ATOM 758 N N . ALA A 1 102 ? 4.577 -0.510 -11.674 1.00 89.69 102 ALA A N 1
ATOM 759 C CA . ALA A 1 102 ? 4.127 0.757 -11.122 1.00 89.69 102 ALA A CA 1
ATOM 760 C C . ALA A 1 102 ? 2.653 1.039 -11.478 1.00 89.69 102 ALA A C 1
ATOM 762 O O . ALA A 1 102 ? 1.887 1.471 -10.619 1.00 89.69 102 ALA A O 1
ATOM 763 N N . TRP A 1 103 ? 2.192 0.733 -12.693 1.00 90.94 103 TRP A N 1
ATOM 764 C CA . TRP A 1 103 ? 0.775 0.890 -13.048 1.00 90.94 103 TRP A CA 1
ATOM 765 C C . TRP A 1 103 ? -0.151 -0.025 -12.229 1.00 90.94 103 TRP A C 1
ATOM 767 O O . TRP A 1 103 ? -1.189 0.420 -11.737 1.00 90.94 103 TRP A O 1
ATOM 777 N N . LEU A 1 104 ? 0.255 -1.277 -11.997 1.00 92.00 104 LEU A N 1
ATOM 778 C CA . LEU A 1 104 ? -0.483 -2.203 -11.129 1.00 92.00 104 LEU A CA 1
ATOM 779 C C . LEU A 1 104 ? -0.563 -1.697 -9.688 1.00 92.00 104 LEU A C 1
ATOM 781 O O . LEU A 1 104 ? -1.630 -1.750 -9.080 1.00 92.00 104 LEU A O 1
ATOM 785 N N . GLY A 1 105 ? 0.532 -1.143 -9.162 1.00 92.00 105 GLY A N 1
ATOM 786 C CA . GLY A 1 105 ? 0.543 -0.521 -7.839 1.00 92.00 105 GLY A CA 1
ATOM 787 C C . GLY A 1 105 ? -0.485 0.609 -7.701 1.00 92.00 105 GLY A C 1
ATOM 788 O O . GLY A 1 105 ? -1.131 0.713 -6.657 1.00 92.00 105 GLY A O 1
ATOM 789 N N . LEU A 1 106 ? -0.688 1.404 -8.759 1.00 92.94 106 LEU A N 1
ATOM 790 C CA . LEU A 1 106 ? -1.701 2.466 -8.780 1.00 92.94 106 LEU A CA 1
ATOM 791 C C . LEU A 1 106 ? -3.120 1.897 -8.753 1.00 92.94 106 LEU A C 1
ATOM 793 O O . LEU A 1 106 ? -3.965 2.373 -7.998 1.00 92.94 106 LEU A O 1
ATOM 797 N N . LEU A 1 107 ? -3.377 0.859 -9.551 1.00 93.69 107 LEU A N 1
ATOM 798 C CA . LEU A 1 107 ? -4.672 0.178 -9.591 1.00 93.69 107 LEU A CA 1
ATOM 799 C C . LEU A 1 107 ? -5.013 -0.427 -8.221 1.00 93.69 107 LEU A C 1
ATOM 801 O O . LEU A 1 107 ? -6.136 -0.266 -7.729 1.00 93.69 107 LEU A O 1
ATOM 805 N N . CYS A 1 108 ? -4.034 -1.055 -7.564 1.00 94.12 108 CYS A N 1
ATOM 806 C CA . CYS A 1 108 ? -4.181 -1.548 -6.197 1.00 94.12 108 CYS A CA 1
ATOM 807 C C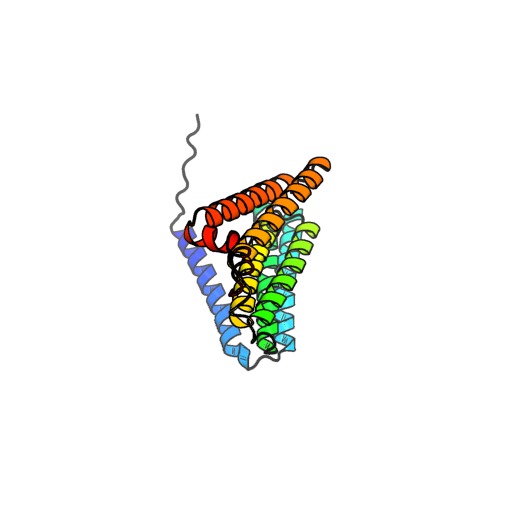 . CYS A 1 108 ? -4.523 -0.413 -5.227 1.00 94.12 108 CYS A C 1
ATOM 809 O O . CYS A 1 108 ? -5.456 -0.543 -4.437 1.00 94.12 108 CYS A O 1
ATOM 811 N N . TRP A 1 109 ? -3.816 0.717 -5.316 1.00 95.06 109 TRP A N 1
ATOM 812 C CA . TRP A 1 109 ? -4.078 1.878 -4.471 1.00 95.06 109 TRP A CA 1
ATOM 813 C C . TRP A 1 109 ? -5.513 2.401 -4.617 1.00 95.06 109 TRP A C 1
ATOM 815 O O . TRP A 1 109 ? -6.184 2.598 -3.605 1.00 95.06 109 TRP A O 1
ATOM 825 N N . ILE A 1 110 ? -6.011 2.556 -5.849 1.00 94.94 110 ILE A N 1
ATOM 826 C CA . ILE A 1 110 ? -7.389 3.010 -6.108 1.00 94.94 110 ILE A CA 1
ATOM 827 C C . ILE A 1 110 ? -8.398 2.048 -5.472 1.00 94.94 110 ILE A C 1
ATOM 829 O O . ILE A 1 110 ? -9.309 2.487 -4.770 1.00 94.94 110 ILE A O 1
ATOM 833 N N . GLY A 1 111 ? -8.224 0.739 -5.671 1.00 93.38 111 GLY A N 1
ATOM 834 C CA . GLY A 1 111 ? -9.133 -0.260 -5.106 1.00 93.38 111 GLY A CA 1
ATOM 835 C C . GLY A 1 111 ? -9.136 -0.270 -3.575 1.00 93.38 111 GLY A C 1
ATOM 836 O O . GLY A 1 111 ? -10.205 -0.275 -2.965 1.00 93.38 111 GLY A O 1
ATOM 837 N N . VAL A 1 112 ? -7.959 -0.191 -2.943 1.00 93.94 112 VAL A N 1
ATOM 838 C CA . VAL A 1 112 ? -7.843 -0.127 -1.476 1.00 93.94 112 VAL A CA 1
ATOM 839 C C . VAL A 1 112 ? -8.427 1.175 -0.928 1.00 93.94 112 VAL A C 1
ATOM 841 O O . VAL A 1 112 ? -9.085 1.151 0.111 1.00 93.94 112 VAL A O 1
ATOM 844 N N . LEU A 1 113 ? -8.241 2.303 -1.619 1.00 93.56 113 LEU A N 1
ATOM 845 C CA . LEU A 1 113 ? -8.819 3.583 -1.215 1.00 93.56 113 LEU A CA 1
ATOM 846 C C . LEU A 1 113 ? -10.352 3.534 -1.254 1.00 93.56 113 LEU A C 1
ATOM 848 O O . LEU A 1 113 ? -10.998 3.903 -0.274 1.00 93.56 113 LEU A O 1
ATOM 852 N N . ILE A 1 114 ? -10.931 3.028 -2.346 1.00 93.69 114 ILE A N 1
ATOM 853 C CA . ILE A 1 114 ? -12.384 2.850 -2.474 1.00 93.69 114 ILE A CA 1
ATOM 854 C C . ILE A 1 114 ? -12.902 1.936 -1.358 1.00 93.69 114 ILE A C 1
ATOM 856 O O . ILE A 1 114 ? -13.851 2.295 -0.662 1.00 93.69 114 ILE A O 1
ATOM 860 N N . ALA A 1 115 ? -12.247 0.797 -1.125 1.00 89.94 115 ALA A N 1
ATOM 861 C CA . ALA A 1 115 ? -12.620 -0.119 -0.050 1.00 89.94 115 ALA A CA 1
ATOM 862 C C . ALA A 1 115 ? -12.534 0.546 1.336 1.00 89.94 115 ALA A C 1
ATOM 864 O O . ALA A 1 115 ? -13.425 0.367 2.167 1.00 89.94 115 ALA A O 1
ATOM 865 N N . ALA A 1 116 ? -11.503 1.355 1.592 1.00 92.00 116 ALA A N 1
ATOM 866 C CA . ALA A 1 116 ? -11.343 2.062 2.858 1.00 92.00 116 ALA A CA 1
ATOM 867 C C . ALA A 1 116 ? -12.498 3.035 3.138 1.00 92.00 116 ALA A C 1
ATOM 869 O O . ALA A 1 116 ? -12.959 3.107 4.280 1.00 92.00 116 ALA A O 1
ATOM 870 N N . TYR A 1 117 ? -12.981 3.735 2.108 1.00 90.25 117 TYR A N 1
ATOM 871 C CA . TYR A 1 117 ? -14.133 4.632 2.212 1.00 90.25 117 TYR A CA 1
ATOM 872 C C . TYR A 1 117 ? -15.459 3.876 2.338 1.00 90.25 117 TYR A C 1
ATOM 874 O O . TYR A 1 117 ? -16.261 4.233 3.195 1.00 90.25 117 TYR A O 1
ATOM 882 N N . ILE A 1 118 ? -15.673 2.805 1.566 1.00 90.69 118 ILE A N 1
ATOM 883 C CA . ILE A 1 118 ? -16.909 2.001 1.633 1.00 90.69 118 ILE A CA 1
ATOM 884 C C . ILE A 1 118 ? -17.064 1.326 3.002 1.00 90.69 118 ILE A C 1
ATOM 886 O O . ILE A 1 118 ? -18.151 1.317 3.574 1.00 90.69 118 ILE A O 1
ATOM 890 N N . PHE A 1 119 ? -15.986 0.755 3.543 1.00 87.44 119 PHE A N 1
ATOM 891 C CA . PHE A 1 119 ? -16.035 0.016 4.809 1.00 87.44 119 PHE A CA 1
ATOM 892 C C . PHE A 1 119 ? -15.719 0.881 6.042 1.00 87.44 119 PHE A C 1
ATOM 894 O O . PHE A 1 119 ? -15.748 0.387 7.178 1.00 87.44 119 PHE A O 1
ATOM 901 N N . GLU A 1 120 ? -15.424 2.166 5.832 1.00 85.50 120 GLU A N 1
ATOM 902 C CA . GLU A 1 120 ? -14.999 3.143 6.842 1.00 85.50 120 GLU A CA 1
ATOM 903 C C . GLU A 1 120 ? -13.808 2.663 7.702 1.00 85.50 120 GLU A C 1
ATOM 905 O O . GLU A 1 120 ? -13.717 2.916 8.908 1.00 85.50 120 GLU A O 1
ATOM 910 N N . SER A 1 121 ? -12.884 1.911 7.099 1.00 87.06 121 SER A N 1
ATOM 911 C CA . SER A 1 121 ? -11.782 1.270 7.823 1.00 87.06 121 SER A CA 1
ATOM 912 C C . SER A 1 121 ? -10.538 2.154 7.856 1.00 87.06 121 SER A C 1
ATOM 914 O O . SER A 1 121 ? -9.830 2.299 6.857 1.00 87.06 121 SER A O 1
ATOM 916 N N . LYS A 1 122 ? -10.203 2.673 9.047 1.00 88.81 122 LYS A N 1
ATOM 917 C CA . LYS A 1 122 ? -8.974 3.460 9.273 1.00 88.81 122 LYS A CA 1
ATOM 918 C C . LYS A 1 122 ? -7.707 2.689 8.890 1.00 88.81 122 LYS A C 1
ATOM 920 O O . LYS A 1 122 ? -6.796 3.272 8.317 1.00 88.81 122 LYS A O 1
ATOM 925 N N . LEU A 1 123 ? -7.648 1.385 9.176 1.00 88.19 123 LEU A N 1
ATOM 926 C CA . LEU A 1 123 ? -6.484 0.554 8.843 1.00 88.19 123 LEU A CA 1
ATOM 927 C C . LEU A 1 123 ? -6.316 0.381 7.329 1.00 88.19 123 LEU A C 1
ATOM 929 O O . LEU A 1 123 ? -5.195 0.436 6.833 1.00 88.19 123 LEU A O 1
ATOM 933 N N . SER A 1 124 ? -7.420 0.230 6.591 1.00 88.81 124 SER A N 1
ATOM 934 C CA . SER A 1 124 ? -7.366 0.136 5.122 1.00 88.81 124 SER A CA 1
ATOM 935 C C . SER A 1 124 ? -6.946 1.469 4.497 1.00 88.81 124 SER A C 1
ATOM 937 O O . SER A 1 124 ? -6.181 1.488 3.538 1.00 88.81 124 SER A O 1
ATOM 939 N N . LEU A 1 125 ? -7.358 2.592 5.093 1.00 91.56 125 LEU A N 1
ATOM 940 C CA . LEU A 1 125 ? -6.912 3.920 4.673 1.00 91.56 125 LEU A CA 1
ATOM 941 C C . LEU A 1 125 ? -5.403 4.122 4.904 1.00 91.56 125 LEU A C 1
ATOM 943 O O . LEU A 1 125 ? -4.705 4.624 4.029 1.00 91.56 125 LEU A O 1
ATOM 947 N N . ILE A 1 126 ? -4.882 3.689 6.056 1.00 92.25 126 ILE A N 1
ATOM 948 C CA . ILE A 1 126 ? -3.438 3.695 6.349 1.00 92.25 126 ILE A CA 1
ATOM 949 C C . ILE A 1 126 ? -2.677 2.858 5.311 1.00 92.25 126 ILE A C 1
ATOM 951 O O . ILE A 1 126 ? -1.649 3.303 4.803 1.00 92.25 126 ILE A O 1
ATOM 955 N N . LEU A 1 127 ? -3.195 1.678 4.954 1.00 92.44 127 LEU A N 1
ATOM 956 C CA . LEU A 1 127 ? -2.609 0.852 3.898 1.00 92.44 127 LEU A CA 1
ATOM 957 C C . LEU A 1 127 ? -2.590 1.584 2.549 1.00 92.44 127 LEU A C 1
ATOM 959 O O . LEU A 1 127 ? -1.576 1.527 1.859 1.00 92.44 127 LEU A O 1
ATOM 963 N N . ALA A 1 128 ? -3.650 2.319 2.194 1.00 93.06 128 ALA A N 1
ATOM 964 C CA . ALA A 1 128 ? -3.667 3.126 0.975 1.00 93.06 128 ALA A CA 1
ATOM 965 C C . ALA A 1 128 ? -2.528 4.163 0.967 1.00 93.06 128 ALA A C 1
ATOM 967 O O . ALA A 1 128 ? -1.831 4.286 -0.036 1.00 93.06 128 ALA A O 1
ATOM 968 N N . PHE A 1 129 ? -2.268 4.857 2.080 1.00 92.19 129 PHE A N 1
ATOM 969 C CA . PHE A 1 129 ? -1.140 5.796 2.173 1.00 92.19 129 PHE A CA 1
ATOM 970 C C . PHE A 1 129 ? 0.225 5.130 1.984 1.00 92.19 129 PHE A C 1
ATOM 972 O O . PHE A 1 129 ? 1.088 5.655 1.281 1.00 92.19 129 PHE A O 1
ATOM 979 N N . ILE A 1 130 ? 0.419 3.948 2.564 1.00 92.19 130 ILE A N 1
ATOM 980 C CA . ILE A 1 130 ? 1.650 3.176 2.365 1.00 92.19 130 ILE A CA 1
ATOM 981 C C . ILE A 1 130 ? 1.781 2.756 0.894 1.00 92.19 130 ILE A C 1
ATOM 983 O O . ILE A 1 130 ? 2.852 2.889 0.304 1.00 92.19 130 ILE A O 1
ATOM 987 N N . GLN A 1 131 ? 0.688 2.303 0.279 1.00 92.56 131 GLN A N 1
ATOM 988 C CA . GLN A 1 131 ? 0.678 1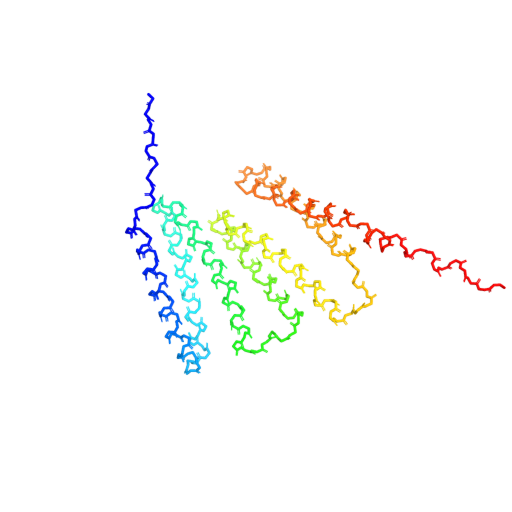.834 -1.104 1.00 92.56 131 GLN A CA 1
ATOM 989 C C . GLN A 1 131 ? 1.018 2.954 -2.096 1.00 92.56 131 GLN A C 1
ATOM 991 O O . GLN A 1 131 ? 1.746 2.713 -3.058 1.00 92.56 131 GLN A O 1
ATOM 996 N N . ILE A 1 132 ? 0.547 4.186 -1.865 1.00 92.31 132 ILE A N 1
ATOM 997 C CA . ILE A 1 132 ? 0.907 5.314 -2.734 1.00 92.31 132 ILE A CA 1
ATOM 998 C C . ILE A 1 132 ? 2.379 5.721 -2.555 1.00 92.31 132 ILE A C 1
ATOM 1000 O O . ILE A 1 132 ? 3.025 6.049 -3.546 1.00 92.31 132 ILE A O 1
ATOM 1004 N N . LEU A 1 133 ? 2.969 5.609 -1.354 1.00 90.00 133 LEU A N 1
ATOM 1005 C CA . LEU A 1 133 ? 4.424 5.771 -1.180 1.00 90.00 133 LEU A CA 1
ATOM 1006 C C . LEU A 1 133 ? 5.206 4.710 -1.964 1.00 90.00 133 LEU A C 1
ATOM 1008 O O . LEU A 1 133 ? 6.167 5.036 -2.662 1.00 90.00 133 LEU A O 1
ATOM 1012 N N . GLN A 1 134 ? 4.778 3.448 -1.885 1.00 90.88 134 GLN A N 1
ATOM 1013 C CA . GLN A 1 134 ? 5.382 2.358 -2.657 1.00 90.88 134 GLN A CA 1
ATOM 1014 C C . GLN A 1 134 ? 5.267 2.605 -4.163 1.00 90.88 134 GLN A C 1
ATOM 1016 O O . GLN A 1 134 ? 6.234 2.394 -4.894 1.00 90.88 134 GLN A O 1
ATOM 1021 N N . TRP A 1 135 ? 4.115 3.099 -4.622 1.00 92.50 135 TRP A N 1
ATOM 1022 C CA . TRP A 1 135 ? 3.904 3.476 -6.015 1.00 92.50 135 TRP A CA 1
ATOM 1023 C C . TRP A 1 135 ? 4.863 4.579 -6.468 1.00 92.50 135 TRP A C 1
ATOM 1025 O O . TRP A 1 135 ? 5.479 4.444 -7.522 1.00 92.50 135 TRP A O 1
ATOM 1035 N N . MET A 1 136 ? 5.048 5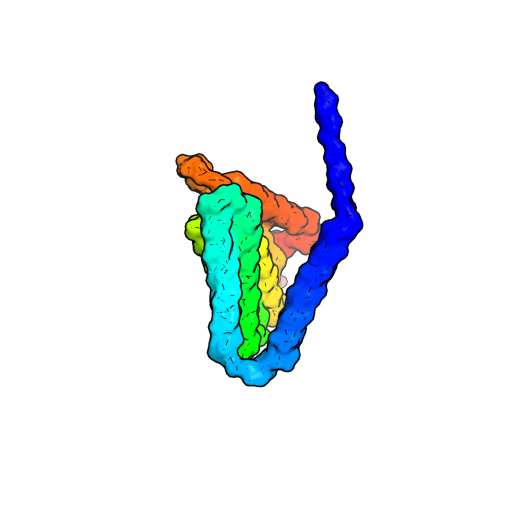.634 -5.666 1.00 87.56 136 MET A N 1
ATOM 1036 C CA . MET A 1 136 ? 5.990 6.717 -5.981 1.00 87.56 136 MET A CA 1
ATOM 1037 C C . MET A 1 136 ? 7.427 6.198 -6.108 1.00 87.56 136 MET A C 1
ATOM 1039 O O . MET A 1 136 ? 8.142 6.582 -7.033 1.00 87.56 136 MET A O 1
ATOM 1043 N N . GLY A 1 137 ? 7.834 5.283 -5.222 1.00 87.94 137 GLY A N 1
ATOM 1044 C CA . GLY A 1 137 ? 9.126 4.604 -5.322 1.00 87.94 137 GLY A CA 1
ATOM 1045 C C . GLY A 1 137 ? 9.246 3.757 -6.592 1.00 87.94 137 GLY A C 1
ATOM 1046 O O . GLY A 1 137 ? 10.235 3.865 -7.312 1.00 87.94 137 GLY A O 1
ATOM 1047 N N . ALA A 1 138 ? 8.228 2.956 -6.914 1.00 88.88 138 ALA A N 1
ATOM 1048 C CA . ALA A 1 138 ? 8.216 2.132 -8.124 1.00 88.88 138 ALA A CA 1
ATOM 1049 C C . ALA A 1 138 ? 8.269 2.978 -9.408 1.00 88.88 138 ALA A C 1
ATOM 1051 O O . ALA A 1 138 ? 9.014 2.640 -10.325 1.00 88.88 138 ALA A O 1
ATOM 1052 N N . GLN A 1 139 ? 7.539 4.098 -9.457 1.00 87.88 139 GLN A N 1
ATOM 1053 C CA . GLN A 1 139 ? 7.607 5.058 -10.563 1.00 87.88 139 GLN A CA 1
ATOM 1054 C C . GLN A 1 139 ? 9.005 5.658 -10.699 1.00 87.88 139 GLN A C 1
ATOM 1056 O O . GLN A 1 139 ? 9.532 5.722 -11.805 1.00 87.88 139 GLN A O 1
ATOM 1061 N N . PHE A 1 140 ? 9.638 6.046 -9.586 1.00 84.44 140 PHE A N 1
ATOM 1062 C CA . PHE A 1 140 ? 11.013 6.546 -9.607 1.00 84.44 140 PHE A CA 1
ATOM 1063 C C . PHE A 1 140 ? 11.972 5.534 -10.249 1.00 84.44 140 PHE A C 1
ATOM 1065 O O . PHE A 1 140 ? 12.730 5.890 -11.150 1.00 84.44 140 PHE A O 1
ATOM 1072 N N . PHE A 1 141 ? 11.900 4.262 -9.846 1.00 84.94 141 PHE A N 1
ATOM 1073 C CA . PHE A 1 141 ? 12.721 3.206 -10.443 1.00 84.94 141 PHE A CA 1
ATOM 1074 C C . PHE A 1 141 ? 12.415 2.988 -11.928 1.00 84.94 141 PHE A C 1
ATOM 1076 O O . PHE A 1 141 ? 13.345 2.882 -12.726 1.00 84.94 141 PHE A O 1
ATOM 1083 N N . ALA A 1 142 ? 11.138 2.977 -12.315 1.00 86.06 142 ALA A N 1
ATOM 1084 C CA . ALA A 1 142 ? 10.738 2.805 -13.708 1.00 86.06 142 ALA A CA 1
ATOM 1085 C C . ALA A 1 142 ? 11.256 3.935 -14.615 1.00 86.06 142 ALA A C 1
ATOM 1087 O O . ALA A 1 142 ? 11.757 3.675 -15.710 1.00 86.06 142 ALA A O 1
ATOM 1088 N N . PHE A 1 143 ? 11.211 5.183 -14.142 1.00 81.75 143 PHE A N 1
ATOM 1089 C CA . PHE A 1 143 ? 11.769 6.327 -14.865 1.00 81.75 143 PHE A CA 1
ATOM 1090 C C . PHE A 1 143 ? 13.297 6.310 -14.931 1.00 81.75 143 PHE A C 1
ATOM 1092 O O . PHE A 1 143 ? 13.860 6.661 -15.969 1.00 81.75 143 PHE A O 1
ATOM 1099 N N . MET A 1 144 ? 13.972 5.888 -13.859 1.00 80.25 144 MET A N 1
ATOM 1100 C CA . MET A 1 144 ? 15.429 5.715 -13.849 1.00 80.25 144 MET A CA 1
ATOM 1101 C C . MET A 1 144 ? 15.889 4.668 -14.871 1.00 80.25 144 MET A C 1
ATOM 1103 O O . MET A 1 144 ? 16.926 4.843 -15.515 1.00 80.25 144 MET A O 1
ATOM 1107 N N . GLU A 1 145 ? 15.116 3.594 -15.039 1.00 82.00 145 GLU A N 1
ATOM 1108 C CA . GLU A 1 145 ? 15.375 2.555 -16.036 1.00 82.00 145 GLU A CA 1
ATOM 1109 C C . GLU A 1 145 ? 15.120 3.058 -17.467 1.00 82.00 145 GLU A C 1
ATOM 1111 O O . GLU A 1 145 ? 15.956 2.848 -18.347 1.00 82.00 145 GLU A O 1
ATOM 1116 N N . ALA A 1 146 ? 14.009 3.769 -17.694 1.00 79.44 146 ALA A N 1
ATOM 1117 C CA . ALA A 1 146 ? 13.596 4.235 -19.020 1.00 79.44 146 ALA A CA 1
ATOM 1118 C C . ALA A 1 146 ? 14.374 5.464 -19.529 1.00 79.44 146 ALA A C 1
ATOM 1120 O O . ALA A 1 146 ? 14.645 5.589 -20.722 1.00 79.44 146 ALA A O 1
ATOM 1121 N N . SER A 1 147 ? 14.730 6.390 -18.640 1.00 67.31 147 SER A N 1
ATOM 1122 C CA . SER A 1 147 ? 15.327 7.681 -18.987 1.00 67.31 147 SER A CA 1
ATOM 1123 C C . SER A 1 147 ? 16.379 8.078 -17.954 1.00 67.31 147 SER A C 1
ATOM 1125 O O . SER A 1 147 ? 16.127 8.886 -17.062 1.00 67.31 147 SER A O 1
ATOM 1127 N N . ARG A 1 148 ? 17.600 7.543 -18.098 1.00 60.28 148 ARG A N 1
ATOM 1128 C CA . ARG A 1 148 ? 18.743 7.831 -17.205 1.00 60.28 148 ARG A CA 1
ATOM 1129 C C . ARG A 1 148 ? 19.103 9.325 -17.071 1.00 60.28 148 ARG A C 1
ATOM 1131 O O . ARG A 1 148 ? 19.902 9.661 -16.207 1.00 60.28 148 ARG A O 1
ATOM 1138 N N . ALA A 1 149 ? 18.569 10.204 -17.926 1.00 56.91 149 ALA A N 1
ATOM 1139 C CA . ALA A 1 149 ? 19.041 11.581 -18.095 1.00 56.91 149 ALA A CA 1
ATOM 1140 C C . ALA A 1 149 ? 18.097 12.695 -17.592 1.00 56.91 149 ALA A C 1
ATOM 1142 O O . ALA A 1 149 ? 18.551 13.828 -17.481 1.00 56.91 149 ALA A O 1
ATOM 1143 N N . MET A 1 150 ? 16.815 12.426 -17.293 1.00 56.97 150 MET A N 1
ATOM 1144 C CA . MET A 1 150 ? 15.844 13.489 -16.939 1.00 56.97 150 MET A CA 1
ATOM 1145 C C . MET A 1 150 ? 15.264 13.392 -15.523 1.00 56.97 150 MET A C 1
ATOM 1147 O O . MET A 1 150 ? 14.806 14.404 -14.994 1.00 56.97 150 MET A O 1
ATOM 1151 N N . PHE A 1 151 ? 15.270 12.213 -14.888 1.00 62.09 151 PHE A N 1
ATOM 1152 C CA . PHE A 1 151 ? 14.636 12.049 -13.579 1.00 62.09 151 PHE A CA 1
ATOM 1153 C C . PHE A 1 151 ? 15.621 12.282 -12.429 1.00 62.09 151 PHE A C 1
ATOM 1155 O O . PHE A 1 151 ? 16.331 11.384 -11.982 1.00 62.09 151 PHE A O 1
ATOM 1162 N N . THR A 1 152 ? 15.658 13.514 -11.936 1.00 70.50 152 THR A N 1
ATOM 1163 C CA . THR A 1 152 ? 16.491 13.912 -10.796 1.00 70.50 152 THR A CA 1
ATOM 1164 C C . THR A 1 152 ? 15.756 13.617 -9.478 1.00 70.50 152 THR A C 1
ATOM 1166 O O . THR A 1 152 ? 14.537 13.801 -9.422 1.00 70.50 152 THR A O 1
ATOM 1169 N N . PRO A 1 153 ? 16.436 13.244 -8.372 1.00 72.94 153 PRO A N 1
ATOM 1170 C CA . PRO A 1 153 ? 15.789 13.056 -7.061 1.00 72.94 153 PRO A CA 1
ATOM 1171 C C . PRO A 1 153 ? 14.988 14.281 -6.574 1.00 72.94 153 PRO A C 1
ATOM 1173 O O . PRO A 1 153 ? 14.058 14.152 -5.782 1.00 72.94 153 PRO A O 1
ATOM 1176 N N . ALA A 1 154 ? 15.303 15.464 -7.110 1.00 75.31 154 ALA A N 1
ATOM 1177 C CA . ALA A 1 154 ? 14.516 16.689 -7.008 1.00 75.31 154 ALA A CA 1
ATOM 1178 C C . ALA A 1 154 ? 13.031 16.516 -7.387 1.00 75.31 154 ALA A C 1
ATOM 1180 O O . ALA A 1 154 ? 12.151 16.994 -6.673 1.00 75.31 154 ALA A O 1
ATOM 1181 N N . ILE A 1 155 ? 12.736 15.810 -8.484 1.00 78.06 155 ILE A N 1
ATOM 1182 C CA . ILE A 1 155 ? 11.365 15.599 -8.974 1.00 78.06 155 ILE A CA 1
ATOM 1183 C C . ILE A 1 155 ? 10.598 14.693 -8.008 1.00 78.06 155 ILE A C 1
ATOM 1185 O O . ILE A 1 155 ? 9.437 14.960 -7.699 1.00 78.06 155 ILE A O 1
ATOM 1189 N N . LEU A 1 156 ? 11.257 13.662 -7.467 1.00 78.38 156 LEU A N 1
ATOM 1190 C CA . LEU A 1 156 ? 10.674 12.810 -6.432 1.00 78.38 156 LEU A CA 1
ATOM 1191 C C . LEU A 1 156 ? 10.341 13.627 -5.176 1.00 78.38 156 LEU A C 1
ATOM 1193 O O . LEU A 1 156 ? 9.229 13.518 -4.660 1.00 78.38 156 LEU A O 1
ATOM 1197 N N . ALA A 1 157 ? 11.262 14.485 -4.724 1.00 80.81 157 ALA A N 1
ATOM 1198 C CA . ALA A 1 157 ? 11.027 15.373 -3.587 1.00 80.81 157 ALA A CA 1
ATOM 1199 C C . ALA A 1 157 ? 9.822 16.300 -3.836 1.00 80.81 157 ALA A C 1
ATOM 1201 O O . ALA A 1 157 ? 8.950 16.423 -2.975 1.00 80.81 157 ALA A O 1
ATOM 1202 N N . TYR A 1 158 ? 9.714 16.880 -5.034 1.00 83.06 158 TYR A N 1
ATOM 1203 C CA . TYR A 1 158 ? 8.571 17.711 -5.412 1.00 83.06 158 TYR A CA 1
ATOM 1204 C C . TYR A 1 158 ? 7.247 16.928 -5.412 1.00 83.06 158 TYR A C 1
ATOM 1206 O O . TYR A 1 158 ? 6.246 17.413 -4.886 1.00 83.06 158 TYR A O 1
ATOM 1214 N N . CYS A 1 159 ? 7.236 15.686 -5.908 1.00 84.94 159 CYS A N 1
ATOM 1215 C CA . CYS A 1 159 ? 6.049 14.827 -5.863 1.00 84.94 159 CYS A CA 1
ATOM 1216 C C . CYS A 1 159 ? 5.626 14.498 -4.420 1.00 84.94 159 CYS A C 1
ATOM 1218 O O . CYS A 1 159 ? 4.433 14.493 -4.117 1.00 84.94 159 CYS A O 1
ATOM 1220 N N . VAL A 1 160 ? 6.584 14.240 -3.519 1.00 86.25 160 VAL A N 1
ATOM 1221 C CA . VAL A 1 160 ? 6.312 13.992 -2.088 1.00 86.25 160 VAL A CA 1
ATOM 1222 C C . VAL A 1 160 ? 5.725 15.237 -1.425 1.00 86.25 160 VAL A C 1
ATOM 1224 O O . VAL A 1 160 ? 4.757 15.121 -0.670 1.00 86.25 160 VAL A O 1
ATOM 1227 N N . LEU A 1 161 ? 6.243 16.425 -1.749 1.00 88.00 161 LEU A N 1
ATOM 1228 C CA . LEU A 1 161 ? 5.688 17.691 -1.273 1.00 88.00 161 LEU A CA 1
ATOM 1229 C C . LEU A 1 161 ? 4.255 17.903 -1.772 1.00 88.00 161 LEU A C 1
ATOM 1231 O O . LEU A 1 161 ? 3.369 18.172 -0.960 1.00 88.00 161 LEU A O 1
ATOM 1235 N N . LEU A 1 162 ? 4.007 17.738 -3.075 1.00 89.56 162 LEU A N 1
ATOM 1236 C CA . LEU A 1 162 ? 2.667 17.884 -3.649 1.00 89.56 162 LEU A CA 1
ATOM 1237 C C . LEU A 1 162 ? 1.672 16.924 -2.993 1.00 89.56 162 LEU A C 1
ATOM 1239 O O . LEU A 1 162 ? 0.585 17.347 -2.603 1.00 89.56 162 LEU A O 1
ATOM 1243 N N . ALA A 1 163 ? 2.056 15.660 -2.806 1.00 88.62 163 ALA A N 1
ATOM 1244 C CA . ALA A 1 163 ? 1.233 14.689 -2.096 1.00 88.62 163 ALA A CA 1
ATOM 1245 C C . ALA A 1 163 ? 0.939 15.150 -0.657 1.00 88.62 163 ALA A C 1
ATOM 1247 O O . ALA A 1 163 ? -0.221 15.179 -0.252 1.00 88.62 163 ALA A O 1
ATOM 1248 N N . GLY A 1 164 ? 1.954 15.592 0.095 1.00 87.75 164 GLY A N 1
ATOM 1249 C CA . GLY A 1 164 ? 1.786 16.105 1.460 1.00 87.75 164 GLY A CA 1
ATOM 1250 C C . GLY A 1 164 ? 0.820 17.292 1.559 1.00 87.75 164 GLY A C 1
ATOM 1251 O O . GLY A 1 164 ? -0.032 17.313 2.454 1.00 87.75 164 GLY A O 1
ATOM 1252 N N . VAL A 1 165 ? 0.905 18.241 0.620 1.00 90.88 165 VAL A N 1
ATOM 1253 C CA . VAL A 1 165 ? 0.008 19.408 0.527 1.00 90.88 165 VAL A CA 1
ATOM 1254 C C . VAL A 1 165 ? -1.419 18.990 0.163 1.00 90.88 165 VAL A C 1
ATOM 1256 O O . VAL A 1 165 ? -2.371 19.453 0.794 1.00 90.88 165 VAL A O 1
ATOM 1259 N N . LEU A 1 166 ? -1.588 18.081 -0.801 1.00 92.12 166 LEU A N 1
ATOM 1260 C CA . LEU A 1 166 ? -2.904 17.553 -1.176 1.00 92.12 166 LEU A CA 1
ATOM 1261 C C . LEU A 1 166 ? -3.576 16.838 0.002 1.00 92.12 166 LEU A C 1
ATOM 1263 O O . LEU A 1 166 ? -4.750 17.084 0.287 1.00 92.12 166 LEU A O 1
ATOM 1267 N N . TRP A 1 167 ? -2.828 16.012 0.738 1.00 89.44 167 TRP A N 1
ATOM 1268 C CA . TRP A 1 167 ? -3.337 15.337 1.933 1.00 89.44 167 TRP A CA 1
ATOM 1269 C C . TRP A 1 167 ? -3.698 16.308 3.051 1.00 89.44 167 TRP A C 1
ATOM 1271 O O . TRP A 1 167 ? -4.684 16.079 3.750 1.00 89.44 167 TRP A O 1
ATOM 1281 N N . TYR A 1 168 ? -2.962 17.412 3.188 1.00 89.12 168 TYR A N 1
ATOM 1282 C CA . TYR A 1 168 ? -3.312 18.473 4.128 1.00 89.12 168 TYR A CA 1
ATOM 1283 C C . TYR A 1 168 ? -4.645 19.137 3.761 1.00 89.12 168 TYR A C 1
ATOM 1285 O O . TYR A 1 168 ? -5.524 19.279 4.612 1.00 89.12 168 TYR A O 1
ATOM 1293 N N . GLY A 1 169 ? -4.838 19.478 2.482 1.00 89.00 169 GLY A N 1
ATOM 1294 C CA . GLY A 1 169 ? -6.105 20.017 1.984 1.00 89.00 169 GLY A CA 1
ATOM 1295 C C . GLY A 1 169 ? -7.274 19.060 2.232 1.00 89.00 169 GLY A C 1
ATOM 1296 O O . GLY A 1 169 ? -8.312 19.464 2.762 1.00 89.00 169 GLY A O 1
ATOM 1297 N N . LEU A 1 170 ? -7.077 17.767 1.955 1.00 88.38 170 LEU A N 1
ATOM 1298 C CA . LEU A 1 170 ? -8.076 16.735 2.242 1.00 88.38 170 LEU A CA 1
ATOM 1299 C C . LEU A 1 170 ? -8.340 16.576 3.744 1.00 88.38 170 LEU A C 1
ATOM 1301 O O . LEU A 1 170 ? -9.480 16.335 4.140 1.00 88.38 170 LEU A O 1
ATOM 1305 N N . SER A 1 171 ? -7.317 16.737 4.585 1.00 89.44 171 SER A N 1
ATOM 1306 C CA . SER A 1 171 ? -7.464 16.735 6.040 1.00 89.44 171 SER A CA 1
ATOM 1307 C C . SER A 1 171 ? -8.353 17.880 6.515 1.00 89.44 171 SER A C 1
ATOM 1309 O O . SER A 1 171 ? -9.191 17.661 7.388 1.00 89.44 171 SER A O 1
ATOM 1311 N N . LEU A 1 172 ? -8.185 19.086 5.964 1.00 87.62 172 LEU A N 1
ATOM 1312 C CA . LEU A 1 172 ? -9.008 20.248 6.311 1.00 87.62 172 LEU A CA 1
ATOM 1313 C C . LEU A 1 172 ? -10.462 20.050 5.878 1.00 87.62 172 LEU A C 1
ATOM 1315 O O . LEU A 1 172 ? -11.364 20.324 6.666 1.00 87.62 172 LEU A O 1
ATOM 1319 N N . TRP A 1 173 ? -10.677 19.496 4.683 1.00 87.69 173 TRP A N 1
ATOM 1320 C CA . TRP A 1 173 ? -12.009 19.135 4.189 1.00 87.69 173 TRP A CA 1
ATOM 1321 C C . TRP A 1 173 ? -12.697 18.094 5.082 1.00 87.69 173 TRP A C 1
ATOM 1323 O O . TRP A 1 173 ? -13.856 18.235 5.457 1.00 87.69 173 TRP A O 1
ATOM 1333 N N . HIS A 1 174 ? -11.990 17.032 5.474 1.00 87.44 174 HIS A N 1
ATOM 1334 C CA . HIS A 1 174 ? -12.581 16.021 6.356 1.00 87.44 174 HIS A CA 1
ATOM 1335 C C . HIS A 1 174 ? -12.817 16.563 7.766 1.00 87.44 174 HIS A C 1
ATOM 1337 O O . HIS A 1 174 ? -13.756 16.125 8.427 1.00 87.44 174 HIS A O 1
ATOM 1343 N N . ARG A 1 175 ? -12.003 17.527 8.215 1.00 84.56 175 ARG A N 1
ATOM 1344 C CA . ARG A 1 175 ? -12.206 18.214 9.493 1.00 84.56 175 ARG A CA 1
ATOM 1345 C C . ARG A 1 175 ? -13.412 19.148 9.458 1.00 84.56 175 ARG A C 1
ATOM 1347 O O . ARG A 1 175 ? -14.080 19.256 10.473 1.00 84.56 175 ARG A O 1
ATOM 1354 N N . SER A 1 176 ? -13.714 19.798 8.330 1.00 83.56 176 SER A N 1
ATOM 1355 C CA . SER A 1 176 ? -14.927 20.624 8.223 1.00 83.56 176 SER A CA 1
ATOM 1356 C C . SER A 1 176 ? -16.211 19.797 8.253 1.00 83.56 176 SER A C 1
ATOM 1358 O O . SER A 1 176 ? -17.252 20.317 8.629 1.00 83.56 176 SER A O 1
ATOM 1360 N N . ASN A 1 177 ? -16.130 18.520 7.871 1.00 81.62 177 ASN A N 1
ATOM 1361 C CA . ASN A 1 177 ? -17.263 17.594 7.842 1.00 81.62 177 ASN A CA 1
ATOM 1362 C C . ASN A 1 177 ? -17.301 16.649 9.062 1.00 81.62 177 ASN A C 1
ATOM 1364 O O . ASN A 1 177 ? -18.000 15.640 9.010 1.00 81.62 177 ASN A O 1
ATOM 1368 N N . ASP A 1 178 ? -16.507 16.914 10.111 1.00 79.31 178 ASP A N 1
ATOM 1369 C CA . ASP A 1 178 ? -16.375 16.089 11.328 1.00 79.31 178 ASP A CA 1
ATOM 1370 C C . ASP A 1 178 ? -16.105 14.588 11.078 1.00 79.31 178 ASP A C 1
ATOM 1372 O O . ASP A 1 178 ? -16.402 13.717 11.900 1.00 79.31 178 ASP A O 1
ATOM 1376 N N . HIS A 1 179 ? -15.492 14.250 9.939 1.00 80.00 179 HIS A N 1
ATOM 1377 C CA . HIS A 1 179 ? -15.266 12.859 9.562 1.00 80.00 179 HIS A CA 1
ATOM 1378 C C . HIS A 1 179 ? -14.102 12.251 10.371 1.00 80.00 179 HIS A C 1
ATOM 1380 O O . HIS A 1 179 ? -13.018 12.847 10.442 1.00 80.00 179 HIS A O 1
ATOM 1386 N N . PRO A 1 180 ? -14.214 11.005 10.881 1.00 78.69 180 PRO A N 1
ATOM 1387 C CA . PRO A 1 180 ? -13.180 10.353 11.701 1.00 78.69 180 PRO A CA 1
ATOM 1388 C C . PRO A 1 180 ? -11.847 10.085 10.977 1.00 78.69 180 PRO A C 1
ATOM 1390 O O . PRO A 1 180 ? -10.904 9.570 11.584 1.00 78.69 180 PRO A O 1
ATOM 1393 N N . PHE A 1 181 ? -11.764 10.402 9.683 1.00 85.94 181 PHE A N 1
ATOM 1394 C CA . PHE A 1 181 ? -10.561 10.262 8.859 1.00 85.94 181 PHE A CA 1
ATOM 1395 C C . PHE A 1 181 ? -9.653 11.486 8.901 1.00 85.94 181 PHE A C 1
ATOM 1397 O O . PHE A 1 181 ? -8.478 11.347 8.569 1.00 85.94 181 PHE A O 1
ATOM 1404 N N . ALA A 1 182 ? -10.143 12.644 9.356 1.00 83.00 182 ALA A N 1
ATOM 1405 C CA . ALA A 1 182 ? -9.357 13.876 9.398 1.00 83.00 182 ALA A CA 1
ATOM 1406 C C . ALA A 1 182 ? -8.004 13.673 10.106 1.00 83.00 182 ALA A C 1
ATOM 1408 O O . ALA A 1 182 ? -6.965 14.039 9.568 1.00 83.00 182 ALA A O 1
ATOM 1409 N N . GLY A 1 183 ? -7.997 12.981 11.253 1.00 84.12 183 GLY A N 1
ATOM 1410 C CA . GLY A 1 183 ? -6.761 12.686 11.985 1.00 84.12 183 GLY A CA 1
ATOM 1411 C C . GLY A 1 183 ? -5.783 11.778 11.227 1.00 84.12 183 GLY A C 1
ATOM 1412 O O . GLY A 1 183 ? -4.573 11.960 11.335 1.00 84.12 183 GLY A O 1
ATOM 1413 N N . VAL A 1 184 ? -6.286 10.834 10.422 1.00 87.62 184 VAL A N 1
ATOM 1414 C CA . VAL A 1 184 ? -5.440 9.944 9.606 1.00 87.62 184 VAL A CA 1
ATOM 1415 C C . VAL A 1 184 ? -4.783 10.739 8.475 1.00 87.62 184 VAL A C 1
ATOM 1417 O O . VAL A 1 184 ? -3.569 10.654 8.306 1.00 87.62 184 VAL A O 1
ATOM 1420 N N . TYR A 1 185 ? -5.553 11.565 7.758 1.00 89.00 185 TYR A N 1
ATOM 1421 C CA . TYR A 1 185 ? -5.025 12.450 6.712 1.00 89.00 185 TYR A CA 1
ATOM 1422 C C . TYR A 1 185 ? -4.006 13.456 7.263 1.00 89.00 185 TYR A C 1
ATOM 1424 O O . TYR A 1 185 ? -2.971 13.677 6.637 1.00 89.00 185 TYR A O 1
ATOM 1432 N N . GLN A 1 186 ? -4.251 14.021 8.450 1.00 88.12 186 GLN A N 1
ATOM 1433 C CA . GLN A 1 186 ? -3.330 14.962 9.088 1.00 88.12 186 GLN A CA 1
ATOM 1434 C C . GLN A 1 186 ? -1.992 14.309 9.451 1.00 88.12 186 GLN A C 1
ATOM 1436 O O . GLN A 1 186 ? -0.935 14.866 9.154 1.00 88.12 186 GLN A O 1
ATOM 1441 N N . PHE A 1 187 ? -2.032 13.126 10.074 1.00 89.12 187 PHE A N 1
ATOM 1442 C CA . PHE A 1 187 ? -0.823 12.384 10.434 1.00 89.12 187 PHE A CA 1
ATOM 1443 C C . PHE A 1 187 ? 0.010 12.044 9.195 1.00 89.12 187 PHE A C 1
ATOM 1445 O O . PHE A 1 187 ? 1.215 12.290 9.170 1.00 89.12 187 PHE A O 1
ATOM 1452 N N . TRP A 1 188 ? -0.634 11.531 8.144 1.00 87.44 188 TRP A N 1
ATOM 1453 C CA . TRP A 1 188 ? 0.060 11.178 6.909 1.00 87.44 188 TRP A CA 1
ATOM 1454 C C . TRP A 1 188 ? 0.569 12.404 6.151 1.00 87.44 188 TRP A C 1
ATOM 1456 O O . TRP A 1 188 ? 1.693 12.377 5.664 1.00 87.44 188 TRP A O 1
ATOM 1466 N N . SER A 1 189 ? -0.171 13.512 6.123 1.00 90.44 189 SER A N 1
ATOM 1467 C CA . SER A 1 189 ? 0.335 14.777 5.577 1.00 90.44 189 SER A CA 1
ATOM 1468 C C . SER A 1 189 ? 1.618 15.227 6.287 1.00 90.44 189 SER A C 1
ATOM 1470 O O . SER A 1 189 ? 2.620 15.503 5.625 1.00 90.44 189 SER A O 1
ATOM 1472 N N . ALA A 1 190 ? 1.636 15.207 7.625 1.00 89.12 190 ALA A N 1
ATOM 1473 C CA . ALA A 1 190 ? 2.834 15.525 8.399 1.00 89.12 190 ALA A CA 1
ATOM 1474 C C . ALA A 1 190 ? 3.990 14.558 8.091 1.00 89.12 190 ALA A C 1
ATOM 1476 O O . ALA A 1 190 ? 5.118 15.004 7.893 1.00 89.12 190 ALA A O 1
ATOM 1477 N N . ALA A 1 191 ? 3.718 13.253 7.982 1.00 89.81 191 ALA A N 1
ATOM 1478 C CA . ALA A 1 191 ? 4.726 12.257 7.620 1.00 89.81 191 ALA A CA 1
ATOM 1479 C C . ALA A 1 191 ? 5.342 12.521 6.233 1.00 89.81 191 ALA A C 1
ATOM 1481 O O . ALA A 1 191 ? 6.559 12.435 6.083 1.00 89.81 191 ALA A O 1
ATOM 1482 N N . TYR A 1 192 ? 4.535 12.901 5.238 1.00 88.06 192 TYR A N 1
ATOM 1483 C CA . TYR A 1 192 ? 5.015 13.263 3.899 1.00 88.06 192 TYR A CA 1
ATOM 1484 C C . TYR A 1 192 ? 5.849 14.548 3.903 1.00 88.06 192 TYR A C 1
ATOM 1486 O O . TYR A 1 192 ? 6.893 14.602 3.255 1.00 88.06 192 TYR A O 1
ATOM 1494 N N . LEU A 1 193 ? 5.433 15.568 4.656 1.00 90.06 193 LEU A N 1
ATOM 1495 C CA . LEU A 1 193 ? 6.200 16.810 4.791 1.00 90.06 193 LEU A CA 1
ATOM 1496 C C . LEU A 1 193 ? 7.534 16.582 5.516 1.00 90.06 193 LEU A C 1
ATOM 1498 O O . LEU A 1 193 ? 8.556 17.133 5.110 1.00 90.06 193 LEU A O 1
ATOM 1502 N N . LEU A 1 194 ? 7.548 15.729 6.544 1.00 90.69 194 LEU A N 1
ATOM 1503 C CA . LEU A 1 194 ? 8.776 15.316 7.226 1.00 90.69 194 LEU A CA 1
ATOM 1504 C C . LEU A 1 194 ? 9.686 14.500 6.306 1.00 90.69 194 LEU A C 1
ATOM 1506 O O . LEU A 1 194 ? 10.891 14.732 6.294 1.00 90.69 194 LEU A O 1
ATOM 1510 N N . LEU A 1 195 ? 9.125 13.586 5.511 1.00 87.44 195 LEU A N 1
ATOM 1511 C CA . LEU A 1 195 ? 9.880 12.823 4.517 1.00 87.44 195 LEU A CA 1
ATOM 1512 C C . LEU A 1 195 ? 10.514 13.753 3.476 1.00 87.44 195 LEU A C 1
ATOM 1514 O O . LEU A 1 195 ? 11.687 13.597 3.149 1.00 87.44 195 LEU A O 1
ATOM 1518 N N . PHE A 1 196 ? 9.771 14.751 3.000 1.00 88.00 196 PHE A N 1
ATOM 1519 C CA . PHE A 1 196 ? 10.298 15.783 2.112 1.00 88.00 196 PHE A CA 1
ATOM 1520 C C . PHE A 1 196 ? 11.447 16.571 2.759 1.00 88.00 196 PHE A C 1
ATOM 1522 O O . PHE A 1 196 ? 12.521 16.687 2.168 1.00 88.00 196 PHE A O 1
ATOM 1529 N N . ALA A 1 197 ? 11.259 17.064 3.988 1.00 86.81 197 ALA A N 1
ATOM 1530 C CA . ALA A 1 197 ? 12.298 17.787 4.721 1.00 86.81 197 ALA A CA 1
ATOM 1531 C C . ALA A 1 197 ? 13.548 16.920 4.955 1.00 86.81 197 ALA A C 1
ATOM 1533 O O . ALA A 1 197 ? 14.674 17.398 4.823 1.00 86.81 197 ALA A O 1
ATOM 1534 N N . TYR A 1 198 ? 13.357 15.631 5.243 1.00 86.38 198 TYR A N 1
ATOM 1535 C CA . TYR A 1 198 ? 14.439 14.661 5.372 1.00 86.38 198 TYR A CA 1
ATOM 1536 C C . TYR A 1 198 ? 15.201 14.469 4.058 1.00 86.38 198 TYR A C 1
ATOM 1538 O O . TYR A 1 198 ? 16.430 14.496 4.068 1.00 86.38 198 TYR A O 1
ATOM 1546 N N . ILE A 1 199 ? 14.508 14.351 2.921 1.00 82.62 199 ILE A N 1
ATOM 1547 C CA . ILE A 1 199 ? 15.157 14.265 1.604 1.00 82.62 199 ILE A CA 1
ATOM 1548 C C . ILE A 1 199 ? 16.005 15.519 1.344 1.00 82.62 199 ILE A C 1
ATOM 1550 O O . ILE A 1 199 ? 17.155 15.396 0.930 1.00 82.62 199 ILE A O 1
ATOM 1554 N N . LEU A 1 200 ? 15.494 16.714 1.654 1.00 81.19 200 LEU A N 1
ATOM 1555 C CA . LEU A 1 200 ? 16.256 17.960 1.495 1.00 81.19 200 LEU A CA 1
ATOM 1556 C C . LEU A 1 200 ? 17.443 18.101 2.457 1.00 81.19 200 LEU A C 1
ATOM 1558 O O . LEU A 1 200 ? 18.372 18.852 2.162 1.00 81.19 200 LEU A O 1
ATOM 1562 N N . SER A 1 201 ? 17.445 17.383 3.584 1.00 84.25 201 SER A N 1
ATOM 1563 C CA . SER A 1 201 ? 18.573 17.406 4.523 1.00 84.25 201 SER A CA 1
ATOM 1564 C C . SER A 1 201 ? 19.859 16.827 3.915 1.00 84.25 201 SER A C 1
ATOM 1566 O O . SER A 1 201 ? 20.960 17.164 4.355 1.00 84.25 201 SER A O 1
ATOM 1568 N N . PHE A 1 202 ? 19.745 16.007 2.862 1.00 79.12 202 PHE A N 1
ATOM 1569 C CA . PHE A 1 202 ? 20.897 15.511 2.123 1.00 79.12 202 PHE A CA 1
ATOM 1570 C C . PHE A 1 202 ? 21.474 16.607 1.230 1.00 79.12 202 PHE A C 1
ATOM 1572 O O . PHE A 1 202 ? 20.968 16.907 0.148 1.00 79.12 202 PHE A O 1
ATOM 1579 N N . GLN A 1 203 ? 22.607 17.157 1.667 1.00 67.06 203 GLN A N 1
ATOM 1580 C CA . GLN A 1 203 ? 23.345 18.201 0.952 1.00 67.06 203 GLN A CA 1
ATOM 1581 C C . GLN A 1 203 ? 23.729 17.811 -0.484 1.00 67.06 203 GLN A C 1
ATOM 1583 O O . GLN A 1 203 ? 23.913 18.688 -1.319 1.00 67.06 203 GLN A O 1
ATOM 1588 N N . SER A 1 204 ? 23.799 16.515 -0.802 1.00 65.50 204 SER A N 1
ATOM 1589 C CA . SER A 1 204 ? 24.052 16.008 -2.155 1.00 65.50 204 SER A CA 1
ATOM 1590 C C . SER A 1 204 ? 22.924 16.296 -3.154 1.00 65.50 204 SER A C 1
ATOM 1592 O O . SER A 1 204 ? 23.164 16.239 -4.357 1.00 65.50 204 SER A O 1
ATOM 1594 N N . LEU A 1 205 ? 21.712 16.615 -2.688 1.00 64.69 205 LEU A N 1
ATOM 1595 C CA . LEU A 1 205 ? 20.547 16.878 -3.541 1.00 64.69 205 LEU A CA 1
ATOM 1596 C C . LEU A 1 205 ? 20.317 18.367 -3.824 1.00 64.69 205 LEU A C 1
ATOM 1598 O O . LEU A 1 205 ? 19.691 18.706 -4.828 1.00 64.69 205 LEU A O 1
ATOM 1602 N N . LEU A 1 206 ? 20.861 19.256 -2.989 1.00 66.62 206 LEU A N 1
ATOM 1603 C CA . LEU A 1 206 ? 20.738 20.709 -3.152 1.00 66.62 206 LEU A CA 1
ATOM 1604 C C . LEU A 1 206 ? 21.360 21.242 -4.462 1.00 66.62 206 LEU A C 1
ATOM 1606 O O . LEU A 1 206 ? 20.710 22.055 -5.119 1.00 66.62 206 LEU A O 1
ATOM 1610 N N . PRO A 1 207 ? 22.549 20.786 -4.918 1.00 67.88 207 PRO A N 1
ATOM 1611 C CA . PRO A 1 207 ? 23.150 21.276 -6.161 1.00 67.88 207 PRO A CA 1
ATOM 1612 C C . PRO A 1 207 ? 22.288 20.988 -7.393 1.00 67.88 207 PRO A C 1
ATOM 1614 O O . PRO A 1 207 ? 22.197 21.826 -8.288 1.00 67.88 207 PRO A O 1
ATOM 1617 N N . PHE A 1 208 ? 21.611 19.837 -7.407 1.00 63.38 208 PHE A N 1
ATOM 1618 C CA . PHE A 1 208 ? 20.737 19.403 -8.495 1.00 63.38 208 PHE A CA 1
ATOM 1619 C C . PHE A 1 208 ? 19.433 20.206 -8.601 1.00 63.38 208 PHE A C 1
ATOM 1621 O O . PHE A 1 208 ? 18.838 20.244 -9.673 1.00 63.38 208 PHE A O 1
ATOM 1628 N N . LEU A 1 209 ? 18.993 20.849 -7.514 1.00 60.84 209 LEU A N 1
ATOM 1629 C CA . LEU A 1 209 ? 17.839 21.754 -7.514 1.00 60.84 209 LEU A CA 1
ATOM 1630 C C . LEU A 1 209 ? 18.185 23.156 -8.041 1.00 60.84 209 LEU A C 1
ATOM 1632 O O . LEU A 1 209 ? 17.288 23.873 -8.467 1.00 60.84 209 LEU A O 1
ATOM 1636 N N . TRP A 1 210 ? 19.465 23.546 -8.000 1.00 63.56 210 TRP A N 1
ATOM 1637 C CA . TRP A 1 210 ? 19.913 24.920 -8.267 1.00 63.56 210 TRP A CA 1
ATOM 1638 C C . TRP A 1 210 ? 20.641 25.104 -9.615 1.00 63.56 210 TRP A C 1
ATOM 1640 O O . TRP A 1 210 ? 20.674 26.204 -10.151 1.00 63.56 210 TRP A O 1
ATOM 1650 N N . HIS A 1 211 ? 21.230 24.053 -10.201 1.00 55.97 211 HIS A N 1
ATOM 1651 C CA . HIS A 1 211 ? 22.163 24.183 -11.340 1.00 55.97 211 HIS A CA 1
ATOM 1652 C C . HIS A 1 211 ? 21.550 24.209 -12.760 1.00 55.97 211 HIS A C 1
ATOM 1654 O O . HIS A 1 211 ? 22.285 24.047 -13.732 1.00 55.97 211 HIS A O 1
ATOM 1660 N N . SER A 1 212 ? 20.246 24.436 -12.949 1.00 50.38 212 SER A N 1
ATOM 1661 C CA . SER A 1 212 ? 19.657 24.473 -14.305 1.00 50.38 212 SER A CA 1
ATOM 1662 C C . SER A 1 212 ? 19.859 25.789 -15.077 1.00 50.38 212 SER A C 1
ATOM 1664 O O . SER A 1 212 ? 19.540 25.832 -16.261 1.00 50.38 212 SER A O 1
ATOM 1666 N N . GLU A 1 213 ? 20.390 26.851 -14.460 1.00 51.69 213 GLU A N 1
ATOM 1667 C CA . GLU A 1 213 ? 20.435 28.189 -15.086 1.00 51.69 213 GLU A CA 1
ATOM 1668 C C . GLU A 1 213 ? 21.821 28.654 -15.567 1.00 51.69 213 GLU A C 1
ATOM 1670 O O . GLU A 1 213 ? 21.909 29.558 -16.395 1.00 51.69 213 GLU A O 1
ATOM 1675 N N . THR A 1 214 ? 22.925 28.047 -15.126 1.00 51.62 214 THR A N 1
ATOM 1676 C CA . THR A 1 214 ? 24.268 28.612 -15.380 1.00 51.62 214 THR A CA 1
ATOM 1677 C C . THR A 1 214 ? 24.931 28.169 -16.688 1.00 51.62 214 THR A C 1
ATOM 1679 O O . THR A 1 214 ? 25.984 28.695 -17.034 1.00 51.62 214 THR A O 1
ATOM 1682 N N . ALA A 1 215 ? 24.332 27.251 -17.455 1.00 48.47 215 ALA A N 1
ATOM 1683 C CA . ALA A 1 215 ? 24.942 26.716 -18.680 1.00 48.47 215 ALA A CA 1
ATOM 1684 C C . ALA A 1 215 ? 24.602 27.488 -19.975 1.00 48.47 215 ALA A C 1
ATOM 1686 O O . ALA A 1 215 ? 25.167 27.177 -21.020 1.00 48.47 215 ALA A O 1
ATOM 1687 N N . MET A 1 216 ? 23.702 28.483 -19.945 1.00 53.09 216 MET A N 1
ATOM 1688 C CA . MET A 1 216 ? 23.294 29.223 -21.158 1.00 53.09 216 MET A CA 1
ATOM 1689 C C . MET A 1 216 ? 23.995 30.577 -21.358 1.00 53.09 216 MET A C 1
ATOM 1691 O O . MET A 1 216 ? 23.763 31.223 -22.377 1.00 53.09 216 MET A O 1
ATOM 1695 N N . THR A 1 217 ? 24.854 31.028 -20.437 1.00 53.34 217 THR A N 1
ATOM 1696 C CA . THR A 1 217 ? 25.432 32.389 -20.488 1.00 53.34 217 THR A CA 1
ATOM 1697 C C . THR A 1 217 ? 26.894 32.469 -20.927 1.00 53.34 217 THR A C 1
ATOM 1699 O O . THR A 1 217 ? 27.429 33.571 -21.015 1.00 53.34 217 THR A O 1
ATOM 1702 N N . THR A 1 218 ? 27.542 31.358 -21.287 1.00 53.16 218 THR A N 1
ATOM 1703 C CA . THR A 1 218 ? 28.906 31.383 -21.850 1.00 53.16 218 THR A CA 1
ATOM 1704 C C . THR A 1 218 ? 28.937 30.781 -23.253 1.00 53.16 218 THR A C 1
ATOM 1706 O O . THR A 1 218 ? 29.450 29.684 -23.468 1.00 53.16 218 THR A O 1
ATOM 1709 N N . GLY A 1 219 ? 28.363 31.506 -24.216 1.00 43.78 219 GLY A N 1
ATOM 1710 C CA . GLY A 1 219 ? 28.731 31.348 -25.624 1.00 43.78 219 GLY A CA 1
ATOM 1711 C C . GLY A 1 219 ? 30.138 31.925 -25.859 1.00 43.78 219 GLY A C 1
ATOM 1712 O O . GLY A 1 219 ? 30.480 32.921 -25.217 1.00 43.78 219 GLY A O 1
ATOM 1713 N N . PRO A 1 220 ? 30.972 31.310 -26.716 1.00 55.06 220 PRO A N 1
ATOM 1714 C CA . PRO A 1 220 ? 32.336 31.771 -26.945 1.00 55.06 220 PRO A CA 1
ATOM 1715 C C . PRO A 1 220 ? 32.328 33.076 -27.753 1.00 55.06 220 PRO A C 1
ATOM 1717 O O . PRO A 1 220 ? 31.700 33.143 -28.811 1.00 55.06 220 PRO A O 1
ATOM 1720 N N . VAL A 1 221 ? 33.028 34.091 -27.241 1.00 51.69 221 VAL A N 1
ATOM 1721 C CA . VAL A 1 221 ? 33.487 35.273 -27.991 1.00 51.69 221 VAL A CA 1
ATOM 1722 C C . VAL A 1 221 ? 34.960 35.096 -28.312 1.00 51.69 221 VAL A C 1
ATOM 1724 O O . VAL A 1 221 ? 35.688 34.639 -27.401 1.00 51.69 221 VAL A O 1
#